Protein AF-0000000066057123 (afdb_homodimer)

Nearest PDB structures (foldseek):
  8r2e-assembly1_A  TM=8.484E-01  e=2.401E-07  Streptomyces nogalater
  6uad-assembly1_A  TM=7.817E-01  e=1.859E-07  Comamonas testosteroni
  6w3g-assembly1_A  TM=7.016E-01  e=2.389E-05  synthetic construct
  6w3g-assembly2_B  TM=7.007E-01  e=2.547E-05  synthetic construct
  6w3d-assembly1_A  TM=5.690E-01  e=5.858E-06  synthetic construct

Sequence (246 aa):
MTTPTPTTLKHHATTILTTLVNDRQTAAIEHLLHPTITLKHNDLPAMSKSELIAFWPEVLAQSPHFRVQIRDVIAEGNKVWVYSRVEGRLGEGVMDDFHMMVFDEEGLVVRSTGVQRVVEGEMMTTPTPTTLKHHATTILTTLVNDRQTAAIEHLLHPTITLKHNDLPAMSKSELIAFWPEVLAQSPHFRVQIRDVIAEGNKVWVYSRVEGRLGEGVMDDFHMMVFDEEGLVVRSTGVQRVVEGEM

Structure (mmCIF, N/CA/C/O backbone):
data_AF-0000000066057123-model_v1
#
loop_
_entity.id
_entity.type
_entity.pdbx_description
1 polymer 'Probable cyclase otaY'
#
loop_
_atom_site.group_PDB
_atom_site.id
_atom_site.type_symbol
_atom_site.label_atom_id
_atom_site.label_alt_id
_atom_site.label_comp_id
_atom_site.label_asym_id
_atom_site.label_entity_id
_atom_site.label_seq_id
_atom_site.pdbx_PDB_ins_code
_atom_site.Cartn_x
_atom_site.Cartn_y
_atom_site.Cartn_z
_atom_site.occupancy
_atom_site.B_iso_or_equiv
_atom_site.auth_seq_id
_atom_site.auth_comp_id
_atom_site.auth_asym_id
_atom_site.auth_atom_id
_atom_site.pdbx_PDB_model_num
ATOM 1 N N . MET A 1 1 ? -25.453 -15.125 -11.727 1 58 1 MET A N 1
ATOM 2 C CA . MET A 1 1 ? -24.531 -15.594 -10.703 1 58 1 MET A CA 1
ATOM 3 C C . MET A 1 1 ? -24.219 -14.484 -9.695 1 58 1 MET A C 1
ATOM 5 O O . MET A 1 1 ? -24.234 -13.305 -10.047 1 58 1 MET A O 1
ATOM 9 N N . THR A 1 2 ? -24.453 -14.648 -8.406 1 78.75 2 THR A N 1
ATOM 10 C CA . THR A 1 2 ? -24.375 -13.586 -7.41 1 78.75 2 THR A CA 1
ATOM 11 C C . THR A 1 2 ? -22.969 -13.008 -7.348 1 78.75 2 THR A C 1
ATOM 13 O O . THR A 1 2 ? -21.984 -13.75 -7.379 1 78.75 2 THR A O 1
ATOM 16 N N . THR A 1 3 ? -22.812 -11.734 -7.602 1 89.81 3 THR A N 1
ATOM 17 C CA . THR A 1 3 ? -21.531 -11.047 -7.52 1 89.81 3 THR A CA 1
ATOM 18 C C . THR A 1 3 ? -20.891 -11.273 -6.16 1 89.81 3 THR A C 1
ATOM 20 O O . THR A 1 3 ? -21.531 -11.148 -5.121 1 89.81 3 THR A O 1
ATOM 23 N N . PRO A 1 4 ? -19.703 -11.703 -6.188 1 94.62 4 PRO A N 1
ATOM 24 C CA . PRO A 1 4 ? -19.031 -11.977 -4.91 1 94.62 4 PRO A CA 1
ATOM 25 C C . PRO A 1 4 ? -19.031 -10.773 -3.977 1 94.62 4 PRO A C 1
ATOM 27 O O . PRO A 1 4 ? -18.969 -9.625 -4.438 1 94.62 4 PRO A O 1
ATOM 30 N N . THR A 1 5 ? -19.156 -10.992 -2.732 1 96 5 THR A N 1
ATOM 31 C CA . THR A 1 5 ? -19.109 -9.953 -1.712 1 96 5 THR A CA 1
ATOM 32 C C . THR A 1 5 ? -17.672 -9.5 -1.463 1 96 5 THR A C 1
ATOM 34 O O . THR A 1 5 ? -16.734 -10.211 -1.782 1 96 5 THR A O 1
ATOM 37 N N . PRO A 1 6 ? -17.562 -8.344 -0.834 1 96.56 6 PRO A N 1
ATOM 38 C CA . PRO A 1 6 ? -16.203 -7.902 -0.465 1 96.56 6 PRO A CA 1
ATOM 39 C C . PRO A 1 6 ? -15.492 -8.898 0.444 1 96.56 6 PRO A C 1
ATOM 41 O O . PRO A 1 6 ? -14.281 -9.078 0.332 1 96.56 6 PRO A O 1
ATOM 44 N N . THR A 1 7 ? -16.203 -9.531 1.313 1 97.19 7 THR A N 1
ATOM 45 C CA . THR A 1 7 ? -15.609 -10.531 2.191 1 97.19 7 THR A CA 1
ATOM 46 C C . THR A 1 7 ? -15.031 -11.688 1.381 1 97.19 7 THR A C 1
ATOM 48 O O . THR A 1 7 ? -13.914 -12.141 1.646 1 97.19 7 THR A O 1
ATOM 51 N N . THR A 1 8 ? -15.781 -12.125 0.407 1 98 8 THR A N 1
ATOM 52 C CA . THR A 1 8 ? -15.312 -13.203 -0.458 1 98 8 THR A CA 1
ATOM 53 C C . THR A 1 8 ? -14.078 -12.773 -1.241 1 98 8 THR A C 1
ATOM 55 O O . THR A 1 8 ? -13.117 -13.539 -1.369 1 98 8 THR A O 1
ATOM 58 N N . LEU A 1 9 ? -14.117 -11.531 -1.713 1 98.75 9 LEU A N 1
ATOM 59 C CA . LEU A 1 9 ? -13 -11.047 -2.514 1 98.75 9 LEU A CA 1
ATOM 60 C C . LEU A 1 9 ? -11.742 -10.898 -1.661 1 98.75 9 LEU A C 1
ATOM 62 O O . LEU A 1 9 ? -10.633 -11.148 -2.133 1 98.75 9 LEU A O 1
ATOM 66 N N . LYS A 1 10 ? -11.883 -10.492 -0.431 1 98.88 10 LYS A N 1
ATOM 67 C CA . LYS A 1 10 ? -10.734 -10.43 0.476 1 98.88 10 LYS A CA 1
ATOM 68 C C . LYS A 1 10 ? -10.156 -11.82 0.72 1 98.88 10 LYS A C 1
ATOM 70 O O . LYS A 1 10 ? -8.93 -11.984 0.786 1 98.88 10 LYS A O 1
ATOM 75 N N . HIS A 1 11 ? -11.023 -12.734 0.85 1 98.69 11 HIS A N 1
ATOM 76 C CA . HIS A 1 11 ? -10.562 -14.109 1.011 1 98.69 11 HIS A CA 1
ATOM 77 C C . HIS A 1 11 ? -9.797 -14.586 -0.219 1 98.69 11 HIS A C 1
ATOM 79 O O . HIS A 1 11 ? -8.734 -15.195 -0.094 1 98.69 11 HIS A O 1
ATOM 85 N N . HIS A 1 12 ? -10.352 -14.312 -1.419 1 98.81 12 HIS A N 1
ATOM 86 C CA . HIS A 1 12 ? -9.633 -14.664 -2.641 1 98.81 12 HIS A CA 1
ATOM 87 C C . HIS A 1 12 ? -8.25 -14.031 -2.668 1 98.81 12 HIS A C 1
ATOM 89 O O . HIS A 1 12 ? -7.254 -14.719 -2.918 1 98.81 12 HIS A O 1
ATOM 95 N N . ALA A 1 13 ? -8.18 -12.773 -2.387 1 98.94 13 ALA A N 1
ATOM 96 C CA . ALA A 1 13 ? -6.926 -12.031 -2.48 1 98.94 13 ALA A CA 1
ATOM 97 C C . ALA A 1 13 ? -5.875 -12.609 -1.538 1 98.94 13 ALA A C 1
ATOM 99 O O . ALA A 1 13 ? -4.742 -12.875 -1.95 1 98.94 13 ALA A O 1
ATOM 100 N N . THR A 1 14 ? -6.254 -12.773 -0.268 1 98.94 14 THR A N 1
ATOM 101 C CA . THR A 1 14 ? -5.277 -13.242 0.708 1 98.94 14 THR A CA 1
ATOM 102 C C . THR A 1 14 ? -4.902 -14.695 0.448 1 98.94 14 THR A C 1
ATOM 104 O O . THR A 1 14 ? -3.752 -15.094 0.637 1 98.94 14 THR A O 1
ATOM 107 N N . THR A 1 15 ? -5.863 -15.492 -0.071 1 98.69 15 THR A N 1
ATOM 108 C CA . THR A 1 15 ? -5.605 -16.891 -0.418 1 98.69 15 THR A CA 1
ATOM 109 C C . THR A 1 15 ? -4.609 -16.984 -1.568 1 98.69 15 THR A C 1
ATOM 111 O O . THR A 1 15 ? -3.705 -17.828 -1.546 1 98.69 15 THR A O 1
ATOM 114 N N . ILE A 1 16 ? -4.758 -16.141 -2.488 1 98.81 16 ILE A N 1
ATOM 115 C CA . ILE A 1 16 ? -3.846 -16.141 -3.627 1 98.81 16 ILE A CA 1
ATOM 116 C C . ILE A 1 16 ? -2.414 -15.922 -3.143 1 98.81 16 ILE A C 1
ATOM 118 O O . ILE A 1 16 ? -1.517 -16.703 -3.479 1 98.81 16 ILE A O 1
ATOM 122 N N . LEU A 1 17 ? -2.186 -14.977 -2.309 1 98.81 17 LEU A N 1
ATOM 123 C CA . LEU A 1 17 ? -0.841 -14.641 -1.854 1 98.81 17 LEU A CA 1
ATOM 124 C C . LEU A 1 17 ? -0.265 -15.742 -0.98 1 98.81 17 LEU A C 1
ATOM 126 O O . LEU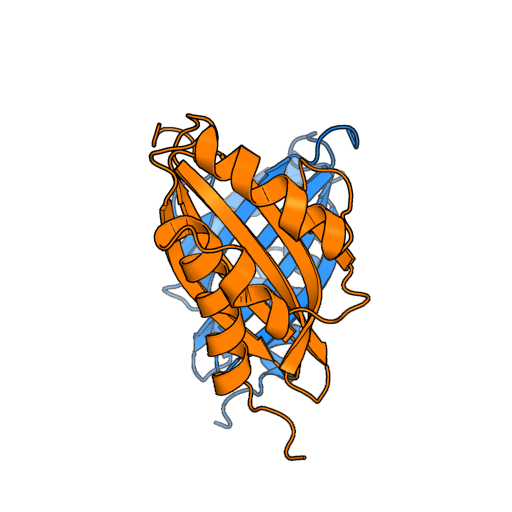 A 1 17 ? 0.885 -16.156 -1.163 1 98.81 17 LEU A O 1
ATOM 130 N N . THR A 1 18 ? -1.05 -16.25 -0.051 1 98.88 18 THR A N 1
ATOM 131 C CA . THR A 1 18 ? -0.547 -17.266 0.876 1 98.88 18 THR A CA 1
ATOM 132 C C . THR A 1 18 ? -0.341 -18.594 0.164 1 98.88 18 THR A C 1
ATOM 134 O O . THR A 1 18 ? 0.602 -19.328 0.469 1 98.88 18 THR A O 1
ATOM 137 N N . THR A 1 19 ? -1.212 -18.938 -0.779 1 98.81 19 THR A N 1
ATOM 138 C CA . THR A 1 19 ? -1.067 -20.172 -1.543 1 98.81 19 THR A CA 1
ATOM 139 C C . THR A 1 19 ? 0.162 -20.109 -2.443 1 98.81 19 THR A C 1
ATOM 141 O O . THR A 1 19 ? 0.909 -21.094 -2.553 1 98.81 19 THR A O 1
ATOM 144 N N . LEU A 1 20 ? 0.383 -18.969 -3.078 1 98.44 20 LEU A N 1
ATOM 145 C CA . LEU A 1 20 ? 1.543 -18.781 -3.943 1 98.44 20 LEU A CA 1
ATOM 146 C C . LEU A 1 20 ? 2.838 -18.891 -3.146 1 98.44 20 LEU A C 1
ATOM 148 O O . LEU A 1 20 ? 3.738 -19.641 -3.52 1 98.44 20 LEU A O 1
ATOM 152 N N . VAL A 1 21 ? 2.916 -18.25 -2.033 1 98.62 21 VAL A N 1
ATOM 153 C CA . VAL A 1 21 ? 4.207 -18.062 -1.376 1 98.62 21 VAL A CA 1
ATOM 154 C C . VAL A 1 21 ? 4.383 -19.109 -0.277 1 98.62 21 VAL A C 1
ATOM 156 O O . VAL A 1 21 ? 5.344 -19.875 -0.295 1 98.62 21 VAL A O 1
ATOM 159 N N . ASN A 1 22 ? 3.416 -19.172 0.607 1 98.75 22 ASN A N 1
ATOM 160 C CA . ASN A 1 22 ? 3.566 -20.031 1.779 1 98.75 22 ASN A CA 1
ATOM 161 C C . ASN A 1 22 ? 3.357 -21.5 1.429 1 98.75 22 ASN A C 1
ATOM 163 O O . ASN A 1 22 ? 4.145 -22.344 1.833 1 98.75 22 ASN A O 1
ATOM 167 N N . ASP A 1 23 ? 2.285 -21.766 0.665 1 98.62 23 ASP A N 1
ATOM 168 C CA . ASP A 1 23 ? 2.012 -23.156 0.29 1 98.62 23 ASP A CA 1
ATOM 169 C C . ASP A 1 23 ? 2.855 -23.578 -0.912 1 98.62 23 ASP A C 1
ATOM 171 O O . ASP A 1 23 ? 2.975 -24.766 -1.206 1 98.62 23 ASP A O 1
ATOM 175 N N . ARG A 1 24 ? 3.324 -22.625 -1.588 1 98.44 24 ARG A N 1
ATOM 176 C CA . ARG A 1 24 ? 4.188 -22.844 -2.744 1 98.44 24 ARG A CA 1
ATOM 177 C C . ARG A 1 24 ? 3.459 -23.641 -3.826 1 98.44 24 ARG A C 1
ATOM 179 O O . ARG A 1 24 ? 4.023 -24.562 -4.414 1 98.44 24 ARG A O 1
ATOM 186 N N . GLN A 1 25 ? 2.189 -23.328 -4.004 1 98.38 25 GLN A N 1
ATOM 187 C CA . GLN A 1 25 ? 1.327 -24.016 -4.957 1 98.38 25 GLN A CA 1
ATOM 188 C C . GLN A 1 25 ? 0.81 -23.047 -6.023 1 98.38 25 GLN A C 1
ATOM 190 O O . GLN A 1 25 ? -0.363 -22.672 -6.004 1 98.38 25 GLN A O 1
ATOM 195 N N . THR A 1 26 ? 1.566 -22.766 -6.996 1 98.31 26 THR A N 1
ATOM 196 C CA . THR A 1 26 ? 1.257 -21.797 -8.031 1 98.31 26 THR A CA 1
ATOM 197 C C . THR A 1 26 ? 0.042 -22.219 -8.844 1 98.31 26 THR A C 1
ATOM 199 O O . THR A 1 26 ? -0.866 -21.422 -9.086 1 98.31 26 THR A O 1
ATOM 202 N N . ALA A 1 27 ? -0.056 -23.469 -9.211 1 97.69 27 ALA A N 1
ATOM 203 C CA . ALA A 1 27 ? -1.132 -23.984 -10.062 1 97.69 27 ALA A CA 1
ATOM 204 C C . ALA A 1 27 ? -2.484 -23.859 -9.367 1 97.69 27 ALA A C 1
ATOM 206 O O . ALA A 1 27 ? -3.512 -23.672 -10.023 1 97.69 27 ALA A O 1
ATOM 207 N N . ALA A 1 28 ? -2.484 -23.828 -8.078 1 98.31 28 ALA A N 1
ATOM 208 C CA . ALA A 1 28 ? -3.711 -23.875 -7.289 1 98.31 28 ALA A CA 1
ATOM 209 C C . ALA A 1 28 ? -4.438 -22.547 -7.32 1 98.31 28 ALA A C 1
ATOM 211 O O . ALA A 1 28 ? -5.609 -22.453 -6.949 1 98.31 28 ALA A O 1
ATOM 212 N N . ILE A 1 29 ? -3.816 -21.516 -7.73 1 98.31 29 ILE A N 1
ATOM 213 C CA . ILE A 1 29 ? -4.492 -20.219 -7.719 1 98.31 29 ILE A CA 1
ATOM 214 C C . ILE A 1 29 ? -4.934 -19.844 -9.133 1 98.31 29 ILE A C 1
ATOM 216 O O . ILE A 1 29 ? -5.609 -18.844 -9.336 1 98.31 29 ILE A O 1
ATOM 220 N N . GLU A 1 30 ? -4.531 -20.672 -10.109 1 98.06 30 GLU A N 1
ATOM 221 C CA . GLU A 1 30 ? -4.766 -20.328 -11.508 1 98.06 30 GLU A CA 1
ATOM 222 C C . GLU A 1 30 ? -6.242 -20.047 -11.766 1 98.06 30 GLU A C 1
ATOM 224 O O . GLU A 1 30 ? -6.582 -19.156 -12.547 1 98.06 30 GLU A O 1
ATOM 229 N N . HIS A 1 31 ? -7.117 -20.719 -11.148 1 97.81 31 HIS A N 1
ATOM 230 C CA . HIS A 1 31 ? -8.555 -20.609 -11.383 1 97.81 31 HIS A CA 1
ATOM 231 C C . HIS A 1 31 ? -9.102 -19.297 -10.828 1 97.81 31 HIS A C 1
ATOM 233 O O . HIS A 1 31 ? -10.227 -18.906 -11.141 1 97.81 31 HIS A O 1
ATOM 239 N N . LEU A 1 32 ? -8.406 -18.578 -10.016 1 98.56 32 LEU A N 1
ATOM 240 C CA . LEU A 1 32 ? -8.828 -17.297 -9.453 1 98.56 32 LEU A CA 1
ATOM 241 C C . LEU A 1 32 ? -8.328 -16.141 -10.312 1 98.56 32 LEU A C 1
ATOM 243 O O . LEU A 1 32 ? -8.68 -14.984 -10.062 1 98.56 32 LEU A O 1
ATOM 247 N N . LEU A 1 33 ? -7.508 -16.422 -11.289 1 98.62 33 LEU A N 1
ATOM 248 C CA . LEU A 1 33 ? -6.953 -15.414 -12.18 1 98.62 33 LEU A CA 1
ATOM 249 C C . LEU A 1 33 ? -7.758 -15.328 -13.477 1 98.62 33 LEU A C 1
ATOM 251 O O . LEU A 1 33 ? -8.016 -16.359 -14.117 1 98.62 33 LEU A O 1
ATOM 255 N N . HIS A 1 34 ? -8.148 -14.156 -13.82 1 98.62 34 HIS A N 1
ATOM 256 C CA . HIS A 1 34 ? -8.812 -13.969 -15.102 1 98.62 34 HIS A CA 1
ATOM 257 C C . HIS A 1 34 ? -7.883 -14.328 -16.266 1 98.62 34 HIS A C 1
ATOM 259 O O . HIS A 1 34 ? -6.684 -14.047 -16.203 1 98.62 34 HIS A O 1
ATOM 265 N N . PRO A 1 35 ? -8.367 -14.852 -17.375 1 97.69 35 PRO A N 1
ATOM 266 C CA . PRO A 1 35 ? -7.52 -15.25 -18.5 1 97.69 35 PRO A CA 1
ATOM 267 C C . PRO A 1 35 ? -6.723 -14.086 -19.078 1 97.69 35 PRO A C 1
ATOM 269 O O . PRO A 1 35 ? -5.617 -14.281 -19.594 1 97.69 35 PRO A O 1
ATOM 272 N N . THR A 1 36 ? -7.242 -12.922 -18.953 1 97.25 36 THR A N 1
ATOM 273 C CA . THR A 1 36 ? -6.562 -11.766 -19.531 1 97.25 36 THR A CA 1
ATOM 274 C C . THR A 1 36 ? -6.027 -10.859 -18.422 1 97.25 36 THR A C 1
ATOM 276 O O . THR A 1 36 ? -5.965 -9.641 -18.594 1 97.25 36 THR A O 1
ATOM 279 N N . ILE A 1 37 ? -5.758 -11.414 -17.297 1 98.25 37 ILE A N 1
ATOM 280 C CA . ILE A 1 37 ? -5.254 -10.641 -16.156 1 98.25 37 ILE A CA 1
ATOM 281 C C . ILE A 1 37 ? -4.012 -9.859 -16.578 1 98.25 37 ILE A C 1
ATOM 283 O O . ILE A 1 37 ? -3.174 -10.375 -17.328 1 98.25 37 ILE A O 1
ATOM 287 N N . THR A 1 38 ? -3.92 -8.688 -16.094 1 96.56 38 THR A N 1
ATOM 288 C CA . THR A 1 38 ? -2.67 -7.938 -16.141 1 96.56 38 THR A CA 1
ATOM 289 C C . THR A 1 38 ? -1.995 -7.918 -14.773 1 96.56 38 THR A C 1
ATOM 291 O O . THR A 1 38 ? -2.605 -7.52 -13.781 1 96.56 38 THR A O 1
ATOM 294 N N . LEU A 1 39 ? -0.75 -8.352 -14.719 1 97.81 39 LEU A N 1
ATOM 295 C CA . LEU A 1 39 ? 0.035 -8.391 -13.484 1 97.81 39 LEU A CA 1
ATOM 296 C C . LEU A 1 39 ? 1.237 -7.457 -13.578 1 97.81 39 LEU A C 1
ATOM 298 O O . LEU A 1 39 ? 2.057 -7.578 -14.492 1 97.81 39 LEU A O 1
ATOM 302 N N . LYS A 1 40 ? 1.254 -6.57 -12.672 1 97.19 40 LYS A N 1
ATOM 303 C CA . LYS A 1 40 ? 2.398 -5.668 -12.578 1 97.19 40 LYS A CA 1
ATOM 304 C C . LYS A 1 40 ? 3.012 -5.703 -11.18 1 97.19 40 LYS A C 1
ATOM 306 O O . LYS A 1 40 ? 2.291 -5.766 -10.18 1 97.19 40 LYS A O 1
ATOM 311 N N . HIS A 1 41 ? 4.262 -5.797 -11.117 1 95.12 41 HIS A N 1
ATOM 312 C CA . HIS A 1 41 ? 5.047 -5.684 -9.891 1 95.12 41 HIS A CA 1
ATOM 313 C C . HIS A 1 41 ? 6.23 -4.738 -10.078 1 95.12 41 HIS A C 1
ATOM 315 O O . HIS A 1 41 ? 6.891 -4.77 -11.125 1 95.12 41 HIS A O 1
ATOM 321 N N . ASN A 1 42 ? 6.547 -3.941 -9.117 1 91.69 42 ASN A N 1
ATOM 322 C CA . ASN A 1 42 ? 7.426 -2.793 -9.305 1 91.69 42 ASN A CA 1
ATOM 323 C C . ASN A 1 42 ? 8.789 -3.215 -9.828 1 91.69 42 ASN A C 1
ATOM 325 O O . ASN A 1 42 ? 9.469 -2.438 -10.508 1 91.69 42 ASN A O 1
ATOM 329 N N . ASP A 1 43 ? 9.266 -4.379 -9.555 1 89.94 43 ASP A N 1
ATOM 330 C CA . ASP A 1 43 ? 10.633 -4.773 -9.898 1 89.94 43 ASP A CA 1
ATOM 331 C C . ASP A 1 43 ? 10.641 -5.812 -11.016 1 89.94 43 ASP A C 1
ATOM 333 O O . ASP A 1 43 ? 11.664 -6.445 -11.273 1 89.94 43 ASP A O 1
ATOM 337 N N . LEU A 1 44 ? 9.445 -6.039 -11.562 1 91.31 44 LEU A N 1
ATOM 338 C CA . LEU A 1 44 ? 9.336 -7.027 -12.633 1 91.31 44 LEU A CA 1
ATOM 339 C C . LEU A 1 44 ? 8.633 -6.438 -13.852 1 91.31 44 LEU A C 1
ATOM 341 O O . LEU A 1 44 ? 7.809 -5.527 -13.719 1 91.31 44 LEU A O 1
ATOM 345 N N . PRO A 1 45 ? 8.93 -7.004 -15.062 1 93.12 45 PRO A N 1
ATOM 346 C CA . PRO A 1 45 ? 8.062 -6.668 -16.203 1 93.12 45 PRO A CA 1
ATOM 347 C C . PRO A 1 45 ? 6.625 -7.145 -16 1 93.12 45 PRO A C 1
ATOM 349 O O . PRO A 1 45 ? 6.375 -8.078 -15.234 1 93.12 45 PRO A O 1
ATOM 352 N N . ALA A 1 46 ? 5.73 -6.426 -16.688 1 96.25 46 ALA A N 1
ATOM 353 C CA . ALA A 1 46 ? 4.352 -6.902 -16.672 1 96.25 46 ALA A CA 1
ATOM 354 C C . ALA A 1 46 ? 4.266 -8.344 -17.172 1 96.25 46 ALA A C 1
ATOM 356 O O . ALA A 1 46 ? 5 -8.734 -18.078 1 96.25 46 ALA A O 1
ATOM 357 N N . MET A 1 47 ? 3.344 -9.141 -16.625 1 97.06 47 MET A N 1
ATOM 358 C CA . MET A 1 47 ? 3.223 -10.547 -16.969 1 97.06 47 MET A CA 1
ATOM 359 C C . MET A 1 47 ? 1.779 -10.906 -17.312 1 97.06 47 MET A C 1
ATOM 361 O O . MET A 1 47 ? 0.847 -10.352 -16.719 1 97.06 47 MET A O 1
ATOM 365 N N . SER A 1 48 ? 1.653 -11.781 -18.172 1 97.25 48 SER A N 1
ATOM 366 C CA . SER A 1 48 ? 0.379 -12.453 -18.422 1 97.25 48 SER A CA 1
ATOM 367 C C . SER A 1 48 ? 0.146 -13.57 -17.406 1 97.25 48 SER A C 1
ATOM 369 O O . SER A 1 48 ? 1.032 -13.883 -16.609 1 97.25 48 SER A O 1
ATOM 371 N N . LYS A 1 49 ? -1.013 -14.094 -17.5 1 97.88 49 LYS A N 1
ATOM 372 C CA . LYS A 1 49 ? -1.347 -15.234 -16.656 1 97.88 49 LYS A CA 1
ATOM 373 C C . LYS A 1 49 ? -0.37 -16.391 -16.891 1 97.88 49 LYS A C 1
ATOM 375 O O . LYS A 1 49 ? 0.191 -16.938 -15.938 1 97.88 49 LYS A O 1
ATOM 380 N N . SER A 1 50 ? -0.16 -16.766 -18.141 1 97.19 50 SER A N 1
ATOM 381 C CA . SER A 1 50 ? 0.704 -17.891 -18.453 1 97.19 50 SER A CA 1
ATOM 382 C C . SER A 1 50 ? 2.143 -17.625 -18.031 1 97.19 50 SER A C 1
ATOM 384 O O . SER A 1 50 ? 2.842 -18.547 -17.578 1 97.19 50 SER A O 1
ATOM 386 N N . GLU A 1 51 ? 2.533 -16.438 -18.125 1 97.12 51 GLU A N 1
ATOM 387 C CA . GLU A 1 51 ? 3.891 -16.078 -17.719 1 97.12 51 GLU A CA 1
ATOM 388 C C . GLU A 1 51 ? 4.062 -16.188 -16.219 1 97.12 51 GLU A C 1
ATOM 390 O O . GLU A 1 51 ? 5.094 -16.656 -15.727 1 97.12 51 GLU A O 1
ATOM 395 N N . LEU A 1 52 ? 3.072 -15.719 -15.484 1 96.94 52 LEU A N 1
ATOM 396 C CA . LEU A 1 52 ? 3.137 -15.852 -14.031 1 96.94 52 LEU A CA 1
ATOM 397 C C . LEU A 1 52 ? 3.232 -17.312 -13.625 1 96.94 52 LEU A C 1
ATOM 399 O O . LEU A 1 52 ? 4.078 -17.688 -12.805 1 96.94 52 LEU A O 1
ATOM 403 N N . ILE A 1 53 ? 2.432 -18.109 -14.195 1 97.06 53 ILE A N 1
ATOM 404 C CA . ILE A 1 53 ? 2.342 -19.516 -13.836 1 97.06 53 ILE A CA 1
ATOM 405 C C . ILE A 1 53 ? 3.66 -20.219 -14.164 1 97.06 53 ILE A C 1
ATOM 407 O O . ILE A 1 53 ? 4.086 -21.125 -13.438 1 97.06 53 ILE A O 1
ATOM 411 N N . ALA A 1 54 ? 4.355 -19.781 -15.141 1 96.5 54 ALA A N 1
ATOM 412 C CA . ALA A 1 54 ? 5.625 -20.375 -15.555 1 96.5 54 ALA A CA 1
ATOM 413 C C . ALA A 1 54 ? 6.781 -19.812 -14.719 1 96.5 54 ALA A C 1
ATOM 415 O O . ALA A 1 54 ? 7.695 -20.562 -14.352 1 96.5 54 ALA A O 1
ATOM 416 N N . PHE A 1 55 ? 6.711 -18.562 -14.406 1 96.38 55 PHE A N 1
ATOM 417 C CA . PHE A 1 55 ? 7.816 -17.828 -13.805 1 96.38 55 PHE A CA 1
ATOM 418 C C . PHE A 1 55 ? 7.852 -18.031 -12.297 1 96.38 55 PHE A C 1
ATOM 420 O O . PHE A 1 55 ? 8.922 -18.156 -11.703 1 96.38 55 PHE A O 1
ATOM 427 N N . TRP A 1 56 ? 6.75 -18.094 -11.633 1 96.69 56 TRP A N 1
ATOM 428 C CA . TRP A 1 56 ? 6.672 -18.016 -10.18 1 96.69 56 TRP A CA 1
ATOM 429 C C . TRP A 1 56 ? 7.316 -19.234 -9.531 1 96.69 56 TRP A C 1
ATOM 431 O O . TRP A 1 56 ? 8.016 -19.109 -8.523 1 96.69 56 TRP A O 1
ATOM 441 N N . PRO A 1 57 ? 7.207 -20.484 -10.094 1 97.62 57 PRO A N 1
ATOM 442 C CA . PRO A 1 57 ? 7.887 -21.641 -9.508 1 97.62 57 PRO A CA 1
ATOM 443 C C . PRO A 1 57 ? 9.406 -21.484 -9.5 1 97.62 57 PRO A C 1
ATOM 445 O O . PRO A 1 57 ? 10.07 -21.984 -8.586 1 97.62 57 PRO A O 1
ATOM 448 N N . GLU A 1 58 ? 9.945 -20.828 -10.406 1 97.25 58 GLU A N 1
ATOM 449 C CA . GLU A 1 58 ? 11.383 -20.578 -10.438 1 97.25 58 GLU A CA 1
ATOM 450 C C . GLU A 1 58 ? 11.805 -19.641 -9.312 1 97.25 58 GLU A C 1
ATOM 452 O O . GLU A 1 58 ? 12.828 -19.859 -8.664 1 97.25 58 GLU A O 1
ATOM 457 N N . VAL A 1 59 ? 10.984 -18.625 -9.102 1 96.81 59 VAL A N 1
ATOM 458 C CA . VAL A 1 59 ? 11.25 -17.703 -8 1 96.81 59 VAL A CA 1
ATOM 459 C C . VAL A 1 59 ? 11.211 -18.469 -6.676 1 96.81 59 VAL A C 1
ATOM 461 O O . VAL A 1 59 ? 12.078 -18.266 -5.82 1 96.81 59 VAL A O 1
ATOM 464 N N . LEU A 1 60 ? 10.234 -19.25 -6.543 1 97.88 60 LEU A N 1
ATOM 465 C CA . LEU A 1 60 ? 10.078 -20.016 -5.312 1 97.88 60 LEU A CA 1
ATOM 466 C C . LEU A 1 60 ? 11.266 -20.953 -5.102 1 97.88 60 LEU A C 1
ATOM 468 O O . LEU A 1 60 ? 11.758 -21.094 -3.982 1 97.88 60 LEU A O 1
ATOM 472 N N . ALA A 1 61 ? 11.703 -21.594 -6.184 1 98.06 61 ALA A N 1
ATOM 473 C CA . ALA A 1 61 ? 12.844 -22.5 -6.094 1 98.06 61 ALA A CA 1
ATOM 474 C C . ALA A 1 61 ? 14.102 -21.766 -5.645 1 98.06 61 ALA A C 1
ATOM 476 O O . ALA A 1 61 ? 14.914 -22.297 -4.887 1 98.06 61 ALA A O 1
ATOM 477 N N . GLN A 1 62 ? 14.227 -20.578 -6.062 1 97.81 62 GLN A N 1
ATOM 478 C CA . GLN A 1 62 ? 15.391 -19.766 -5.723 1 97.81 62 GLN A CA 1
ATOM 479 C C . GLN A 1 62 ? 15.219 -19.109 -4.355 1 97.81 62 GLN A C 1
ATOM 481 O O . GLN A 1 62 ? 16.141 -18.453 -3.861 1 97.81 62 GLN A O 1
ATOM 486 N N . SER A 1 63 ? 14.039 -19.312 -3.709 1 98.12 63 SER A N 1
ATOM 487 C CA . SER A 1 63 ? 13.695 -18.656 -2.447 1 98.12 63 SER A CA 1
ATOM 488 C C . SER A 1 63 ? 13.141 -19.656 -1.443 1 98.12 63 SER A C 1
ATOM 490 O O . SER A 1 63 ? 11.992 -19.547 -1.021 1 98.12 63 SER A O 1
ATOM 492 N N . PRO A 1 64 ? 13.883 -20.531 -1.01 1 97.62 64 PRO A N 1
ATOM 493 C CA . PRO A 1 64 ? 13.352 -21.609 -0.177 1 9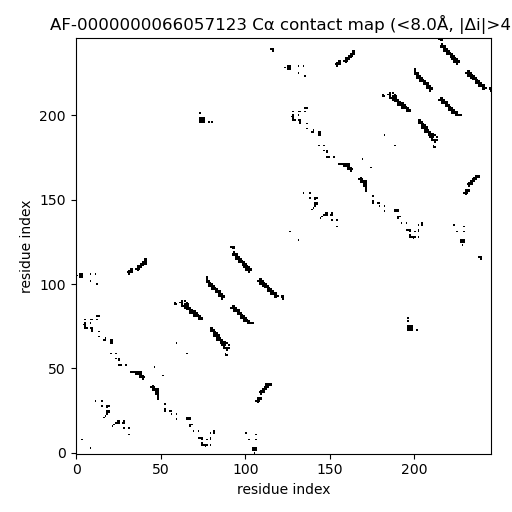7.62 64 PRO A CA 1
ATOM 494 C C . PRO A 1 64 ? 12.758 -21.109 1.138 1 97.62 64 PRO A C 1
ATOM 496 O O . PRO A 1 64 ? 11.906 -21.781 1.73 1 97.62 64 PRO A O 1
ATOM 499 N N . HIS A 1 65 ? 13.062 -19.906 1.568 1 96.69 65 HIS A N 1
ATOM 500 C CA . HIS A 1 65 ? 12.578 -19.406 2.852 1 96.69 65 HIS A CA 1
ATOM 501 C C . HIS A 1 65 ? 11.586 -18.266 2.66 1 96.69 65 HIS A C 1
ATOM 503 O O . HIS A 1 65 ? 11.312 -17.516 3.598 1 96.69 65 HIS A O 1
ATOM 509 N N . PHE A 1 66 ? 11.078 -18.156 1.466 1 98.19 66 PHE A N 1
ATOM 510 C CA . PHE A 1 66 ? 10.117 -17.094 1.158 1 98.19 66 PHE A CA 1
ATOM 511 C C . PHE A 1 66 ? 8.812 -17.312 1.913 1 98.19 66 PHE A C 1
ATOM 513 O O . PHE A 1 66 ? 8.219 -18.406 1.845 1 98.19 66 PHE A O 1
ATOM 520 N N . ARG A 1 67 ? 8.391 -16.25 2.676 1 98.56 67 ARG A N 1
ATOM 521 C CA . ARG A 1 67 ? 7.148 -16.281 3.445 1 98.56 67 ARG A CA 1
ATOM 522 C C . ARG A 1 67 ? 6.414 -14.953 3.367 1 98.56 67 ARG A C 1
ATOM 524 O O . ARG A 1 67 ? 7.039 -13.891 3.281 1 98.56 67 ARG A O 1
ATOM 531 N N . VAL A 1 68 ? 5.102 -15.086 3.41 1 98.75 68 VAL A N 1
ATOM 532 C CA . VAL A 1 68 ? 4.277 -13.875 3.434 1 98.75 68 VAL A CA 1
ATOM 533 C C . VAL A 1 68 ? 3.385 -13.883 4.672 1 98.75 68 VAL A C 1
ATOM 535 O O . VAL A 1 68 ? 2.838 -14.922 5.043 1 98.75 68 VAL A O 1
ATOM 538 N N . GLN A 1 69 ? 3.348 -12.867 5.387 1 98.75 69 GLN A N 1
ATOM 539 C CA . GLN A 1 69 ? 2.414 -12.594 6.473 1 98.75 69 GLN A CA 1
ATOM 540 C C . GLN A 1 69 ? 1.449 -11.477 6.102 1 98.75 69 GLN A C 1
ATOM 542 O O . GLN A 1 69 ? 1.863 -10.328 5.926 1 98.75 69 GLN A O 1
ATOM 547 N N . ILE A 1 70 ? 0.145 -11.836 5.996 1 98.88 70 ILE A N 1
ATOM 548 C CA . ILE A 1 70 ? -0.858 -10.805 5.73 1 98.88 70 ILE A CA 1
ATOM 549 C C . ILE A 1 70 ? -1.019 -9.914 6.957 1 98.88 70 ILE A C 1
ATOM 551 O O . ILE A 1 70 ? -1.33 -10.391 8.047 1 98.88 70 ILE A O 1
ATOM 555 N N . ARG A 1 71 ? -0.769 -8.656 6.801 1 98.75 71 ARG A N 1
ATOM 556 C CA . ARG A 1 71 ? -0.882 -7.719 7.918 1 98.75 71 ARG A CA 1
ATOM 557 C C . ARG A 1 71 ? -2.281 -7.117 7.984 1 98.75 71 ARG A C 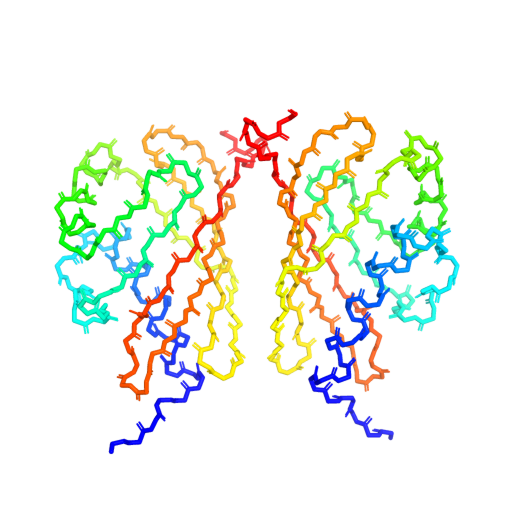1
ATOM 559 O O . ARG A 1 71 ? -2.854 -6.988 9.07 1 98.75 71 ARG A O 1
ATOM 566 N N . ASP A 1 72 ? -2.83 -6.758 6.871 1 98.75 72 ASP A N 1
ATOM 567 C CA . ASP A 1 72 ? -4.176 -6.191 6.789 1 98.75 72 ASP A CA 1
ATOM 568 C C . ASP A 1 72 ? -4.715 -6.258 5.363 1 98.75 72 ASP A C 1
ATOM 570 O O . ASP A 1 72 ? -3.951 -6.457 4.414 1 98.75 72 ASP A O 1
ATOM 574 N N . VAL A 1 73 ? -6.027 -6.156 5.18 1 98.94 73 VAL A N 1
ATOM 575 C CA . VAL A 1 73 ? -6.711 -6.219 3.891 1 98.94 73 VAL A CA 1
ATOM 576 C C . VAL A 1 73 ? -7.965 -5.348 3.926 1 98.94 73 VAL A C 1
ATOM 578 O O . VAL A 1 73 ? -8.664 -5.301 4.938 1 98.94 73 VAL A O 1
ATOM 581 N N . ILE A 1 74 ? -8.156 -4.625 2.881 1 98.94 74 ILE A N 1
ATOM 582 C CA . ILE A 1 74 ? -9.32 -3.748 2.76 1 98.94 74 ILE A CA 1
ATOM 583 C C . ILE A 1 74 ? -9.977 -3.947 1.396 1 98.94 74 ILE A C 1
ATOM 585 O O . ILE A 1 74 ? -9.297 -4.242 0.41 1 98.94 74 ILE A O 1
ATOM 589 N N . ALA A 1 75 ? -11.312 -3.811 1.381 1 98.88 75 ALA A N 1
ATOM 590 C CA . ALA A 1 75 ? -12.055 -3.982 0.137 1 98.88 75 ALA A CA 1
ATOM 591 C C . ALA A 1 75 ? -13.102 -2.885 -0.032 1 98.88 75 ALA A C 1
ATOM 593 O O . ALA A 1 75 ? -13.703 -2.434 0.946 1 98.88 75 ALA A O 1
ATOM 594 N N . GLU A 1 76 ? -13.344 -2.479 -1.204 1 98.5 76 GLU A N 1
ATOM 595 C CA . GLU A 1 76 ? -14.414 -1.587 -1.63 1 98.5 76 GLU A CA 1
ATOM 596 C C . GLU A 1 76 ? -14.906 -1.946 -3.029 1 98.5 76 GLU A C 1
ATOM 598 O O . GLU A 1 76 ? -14.18 -1.784 -4.012 1 98.5 76 GLU A O 1
ATOM 603 N N . GLY A 1 77 ? -16.125 -2.332 -3.115 1 96.88 77 GLY A N 1
ATOM 604 C CA . GLY A 1 77 ? -16.594 -2.855 -4.391 1 96.88 77 GLY A CA 1
ATOM 605 C C . GLY A 1 77 ? -15.797 -4.059 -4.867 1 96.88 77 GLY A C 1
ATOM 606 O O . GLY A 1 77 ? -15.711 -5.066 -4.164 1 96.88 77 GLY A O 1
ATOM 607 N N . ASN A 1 78 ? -15.258 -3.955 -6.043 1 98.06 78 ASN A N 1
ATOM 608 C CA . ASN A 1 78 ? -14.508 -5.055 -6.641 1 98.06 78 ASN A CA 1
ATOM 609 C C . ASN A 1 78 ? -13.008 -4.867 -6.477 1 98.06 78 ASN A C 1
ATOM 611 O O . ASN A 1 78 ? -12.219 -5.543 -7.137 1 98.06 78 ASN A O 1
ATOM 615 N N . LYS A 1 79 ? -12.672 -3.902 -5.613 1 98.88 79 LYS A N 1
ATOM 616 C CA . LYS A 1 79 ? -11.258 -3.67 -5.328 1 98.88 79 LYS A CA 1
ATOM 617 C C . LYS A 1 79 ? -10.859 -4.27 -3.984 1 98.88 79 LYS A C 1
ATOM 619 O O . LYS A 1 79 ? -11.609 -4.18 -3.012 1 98.88 79 LYS A O 1
ATOM 624 N N . VAL A 1 80 ? -9.688 -4.863 -3.939 1 98.94 80 VAL A N 1
ATOM 625 C CA . VAL A 1 80 ? -9.086 -5.344 -2.701 1 98.94 80 VAL A CA 1
ATOM 626 C C . VAL A 1 80 ? -7.613 -4.941 -2.65 1 98.94 80 VAL A C 1
ATOM 628 O O . VAL A 1 80 ? -6.867 -5.168 -3.607 1 98.94 80 VAL A O 1
ATOM 631 N N . TRP A 1 81 ? -7.215 -4.316 -1.571 1 99 81 TRP A N 1
ATOM 632 C CA . TRP A 1 81 ? -5.805 -4.039 -1.306 1 99 81 TRP A CA 1
ATOM 633 C C . TRP A 1 81 ? -5.305 -4.855 -0.119 1 99 81 TRP A C 1
ATOM 635 O O . TRP A 1 81 ? -6.004 -4.992 0.888 1 99 81 TRP A O 1
ATOM 645 N N . VAL A 1 82 ? -4.16 -5.395 -0.288 1 99 82 VAL A N 1
ATOM 646 C CA . VAL A 1 82 ? -3.545 -6.207 0.756 1 99 82 VAL A CA 1
ATOM 647 C C . VAL A 1 82 ? -2.201 -5.602 1.157 1 99 82 VAL A C 1
ATOM 649 O O . VAL A 1 82 ? -1.39 -5.25 0.298 1 99 82 VAL A O 1
ATOM 652 N N . TYR A 1 83 ? -2.008 -5.371 2.404 1 98.94 83 TYR A N 1
ATOM 653 C CA . TYR A 1 83 ? -0.708 -5.074 2.994 1 98.94 83 TYR A CA 1
ATOM 654 C C . TYR A 1 83 ? -0.12 -6.309 3.67 1 98.94 83 TYR A C 1
ATOM 656 O O . TYR A 1 83 ? -0.756 -6.914 4.535 1 98.94 83 TYR A O 1
ATOM 664 N N . SER A 1 84 ? 1.103 -6.668 3.244 1 98.81 84 SER A N 1
ATOM 665 C CA . SER A 1 84 ? 1.779 -7.832 3.805 1 98.81 84 SER A CA 1
ATOM 666 C C . SER A 1 84 ? 3.246 -7.531 4.098 1 98.81 84 SER A C 1
ATOM 668 O O . SER A 1 84 ? 3.793 -6.543 3.604 1 98.81 84 SER A O 1
ATOM 670 N N . ARG A 1 85 ? 3.82 -8.352 4.934 1 98.06 85 ARG A N 1
ATOM 671 C CA . ARG A 1 85 ? 5.27 -8.461 5.082 1 98.06 85 ARG A CA 1
ATOM 672 C C . ARG A 1 85 ? 5.785 -9.758 4.484 1 98.06 85 ARG A C 1
ATOM 674 O O . ARG A 1 85 ? 5.219 -10.828 4.723 1 98.06 85 ARG A O 1
ATOM 681 N N . VAL A 1 86 ? 6.789 -9.609 3.736 1 98 86 VAL A N 1
ATOM 682 C CA . VAL A 1 86 ? 7.402 -10.797 3.154 1 98 86 VAL A CA 1
ATOM 683 C C . VAL A 1 86 ? 8.867 -10.883 3.574 1 98 86 VAL A C 1
ATOM 685 O O . VAL A 1 86 ? 9.477 -9.867 3.926 1 98 86 VAL A O 1
ATOM 688 N N . GLU A 1 87 ? 9.359 -12.039 3.551 1 97.56 87 GLU A N 1
ATOM 689 C CA . GLU A 1 87 ? 10.766 -12.258 3.859 1 97.56 87 GLU A CA 1
ATOM 690 C C . GLU A 1 87 ? 11.328 -13.438 3.062 1 97.56 87 GLU A C 1
ATOM 692 O O . GLU A 1 87 ? 10.586 -14.336 2.662 1 97.56 87 GLU A O 1
ATOM 697 N N . GLY A 1 88 ? 12.664 -13.289 2.771 1 96 88 GLY A N 1
ATOM 698 C CA . GLY A 1 88 ? 13.367 -14.43 2.213 1 96 88 GLY A CA 1
ATOM 699 C C . GLY A 1 88 ? 13.273 -14.508 0.701 1 96 88 GLY A C 1
ATOM 700 O O . GLY A 1 88 ? 13.812 -15.43 0.086 1 96 88 GLY A O 1
ATOM 701 N N . ARG A 1 89 ? 12.57 -13.586 0.056 1 96.38 89 ARG A N 1
ATOM 702 C CA . ARG A 1 89 ? 12.531 -13.562 -1.402 1 96.38 89 ARG A CA 1
ATOM 703 C C . ARG A 1 89 ? 13.922 -13.367 -1.991 1 96.38 89 ARG A C 1
ATOM 705 O O . ARG A 1 89 ? 14.547 -12.328 -1.78 1 96.38 89 ARG A O 1
ATOM 712 N N . LEU A 1 90 ? 14.375 -14.391 -2.707 1 94.94 90 LEU A N 1
ATOM 713 C CA . LEU A 1 90 ? 15.68 -14.367 -3.354 1 94.94 90 LEU A CA 1
ATOM 714 C C . LEU A 1 90 ? 16.781 -14.047 -2.344 1 94.94 90 LEU A C 1
ATOM 716 O O . LEU A 1 90 ? 17.75 -13.352 -2.672 1 94.94 90 LEU A O 1
ATOM 720 N N . GLY A 1 91 ? 16.547 -14.32 -1.108 1 92.31 91 GLY A N 1
ATOM 721 C CA . GLY A 1 91 ? 17.547 -14.148 -0.064 1 92.31 91 GLY A CA 1
ATOM 722 C C . GLY A 1 91 ? 17.516 -12.766 0.573 1 92.31 91 GLY A C 1
ATOM 723 O O . GLY A 1 91 ? 18.344 -12.445 1.422 1 92.31 91 GLY A O 1
ATOM 724 N N . GLU A 1 92 ? 16.578 -12 0.137 1 90.38 92 GLU A N 1
ATOM 725 C CA . GLU A 1 92 ? 16.453 -10.656 0.688 1 90.38 92 GLU A CA 1
ATOM 726 C C . GLU A 1 92 ? 15.789 -10.68 2.064 1 90.38 92 GLU A C 1
ATOM 728 O O . GLU A 1 92 ? 15.156 -11.672 2.436 1 90.38 92 GLU A O 1
ATOM 733 N N . GLY A 1 93 ? 15.961 -9.609 2.799 1 92.94 93 GLY A N 1
ATOM 734 C CA . GLY A 1 93 ? 15.375 -9.484 4.129 1 92.94 93 GLY A CA 1
ATOM 735 C C . GLY A 1 93 ? 13.891 -9.195 4.105 1 92.94 93 GLY A C 1
ATOM 736 O O . GLY A 1 93 ? 13.172 -9.68 3.23 1 92.94 93 GLY A O 1
ATOM 737 N N . VAL A 1 94 ? 13.438 -8.523 5.086 1 96.31 94 VAL A N 1
ATOM 738 C CA . VAL A 1 94 ? 12.023 -8.227 5.262 1 96.31 94 VAL A CA 1
ATOM 739 C C . VAL A 1 94 ? 11.617 -7.078 4.344 1 96.31 94 VAL A C 1
ATOM 741 O O . VAL A 1 94 ? 12.344 -6.09 4.207 1 96.31 94 VAL A O 1
ATOM 744 N N . MET A 1 95 ? 10.484 -7.254 3.711 1 96.88 95 MET A N 1
ATOM 745 C CA . MET A 1 95 ? 9.945 -6.223 2.826 1 96.88 95 MET A CA 1
ATOM 746 C C . MET A 1 95 ? 8.484 -5.934 3.146 1 96.88 95 MET A C 1
ATOM 748 O O . MET A 1 95 ? 7.742 -6.836 3.533 1 96.88 95 MET A O 1
ATOM 752 N N . ASP A 1 96 ? 8.109 -4.676 3.096 1 97.56 96 ASP A N 1
ATOM 753 C CA . ASP A 1 96 ? 6.695 -4.336 2.975 1 97.56 96 ASP A CA 1
ATOM 754 C C . ASP A 1 96 ? 6.184 -4.605 1.561 1 97.56 96 ASP A C 1
ATOM 756 O O . ASP A 1 96 ? 6.875 -4.316 0.581 1 97.56 96 ASP A O 1
ATOM 760 N N . ASP A 1 97 ? 5.035 -5.152 1.479 1 98.25 97 ASP A N 1
ATOM 761 C CA . ASP A 1 97 ? 4.461 -5.543 0.195 1 98.25 97 ASP A CA 1
ATOM 762 C C . ASP A 1 97 ? 2.992 -5.129 0.104 1 98.25 97 ASP A C 1
ATOM 764 O O . ASP A 1 97 ? 2.209 -5.402 1.016 1 98.25 97 ASP A O 1
ATOM 768 N N . PHE A 1 98 ? 2.627 -4.383 -0.881 1 98.81 98 PHE A N 1
ATOM 769 C CA . PHE A 1 98 ? 1.254 -3.982 -1.161 1 98.81 98 PHE A CA 1
ATOM 770 C C . PHE A 1 98 ? 0.769 -4.59 -2.471 1 98.81 98 PHE A C 1
ATOM 772 O O . PHE A 1 98 ? 1.471 -4.543 -3.482 1 98.81 98 PHE A O 1
ATOM 779 N N . HIS A 1 99 ? -0.36 -5.172 -2.498 1 98.88 99 HIS A N 1
ATOM 780 C CA . HIS A 1 99 ? -1.036 -5.613 -3.711 1 98.88 99 HIS A CA 1
ATOM 781 C C . HIS A 1 99 ? -2.396 -4.941 -3.861 1 98.88 99 HIS A C 1
ATOM 783 O O . HIS A 1 99 ? -3.248 -5.047 -2.975 1 98.88 99 HIS A O 1
ATOM 789 N N . MET A 1 100 ? -2.635 -4.242 -4.926 1 98.94 100 MET A N 1
ATOM 790 C CA . MET A 1 100 ? -3.912 -3.652 -5.312 1 98.94 100 MET A CA 1
ATOM 791 C C . MET A 1 100 ? -4.57 -4.465 -6.422 1 98.94 100 MET A C 1
ATOM 793 O O . MET A 1 100 ? -4.109 -4.453 -7.562 1 98.94 100 MET A O 1
ATOM 797 N N . MET A 1 101 ? -5.66 -5.129 -6.07 1 98.94 101 MET A N 1
ATOM 798 C CA . MET A 1 101 ? -6.297 -6.051 -7.008 1 98.94 101 MET A CA 1
ATOM 799 C C . MET A 1 101 ? -7.688 -5.566 -7.391 1 98.94 101 MET A C 1
ATOM 801 O O . MET A 1 101 ? -8.391 -4.969 -6.57 1 98.94 101 MET A O 1
ATOM 805 N N . VAL A 1 102 ? -8.047 -5.816 -8.602 1 98.88 102 VAL A N 1
ATOM 806 C CA . VAL A 1 102 ? -9.391 -5.602 -9.117 1 98.88 102 VAL A CA 1
ATOM 807 C C . VAL A 1 102 ? -9.992 -6.93 -9.578 1 98.88 102 VAL A C 1
ATOM 809 O O . VAL A 1 102 ? -9.32 -7.723 -10.242 1 98.88 102 VAL A O 1
ATOM 812 N N . PHE A 1 103 ? -11.195 -7.172 -9.25 1 98.81 103 PHE A N 1
ATOM 813 C CA . PHE A 1 103 ? -11.867 -8.43 -9.539 1 98.81 103 PHE A CA 1
ATOM 814 C C . PHE A 1 103 ? -13.031 -8.211 -10.5 1 98.81 103 PHE A C 1
ATOM 816 O O . PHE A 1 103 ? -13.586 -7.113 -10.57 1 98.81 103 PHE A O 1
ATOM 823 N N . ASP A 1 104 ? -13.359 -9.25 -11.258 1 98.31 104 ASP A N 1
ATOM 824 C CA . ASP A 1 104 ? -14.57 -9.18 -12.078 1 98.31 104 ASP A CA 1
ATOM 825 C C . ASP A 1 104 ? -15.773 -9.734 -11.328 1 98.31 104 ASP A C 1
ATOM 827 O O . ASP A 1 104 ? -15.68 -10.047 -10.133 1 98.31 104 ASP A O 1
ATOM 831 N N . GLU A 1 105 ? -16.859 -9.812 -11.977 1 97.31 105 GLU A N 1
ATOM 832 C CA . GLU A 1 105 ? -18.125 -10.18 -11.352 1 97.31 105 GLU A CA 1
ATOM 833 C C . GLU A 1 105 ? -18.125 -11.648 -10.945 1 97.31 105 GLU A C 1
ATOM 835 O O . GLU A 1 105 ? -18.984 -12.078 -10.156 1 97.31 105 GLU A O 1
ATOM 840 N N . GLU A 1 106 ? -17.219 -12.43 -11.461 1 97.62 106 GLU A N 1
ATOM 841 C CA . GLU A 1 106 ? -17.125 -13.852 -11.117 1 97.62 106 GLU A CA 1
ATOM 842 C C . GLU A 1 106 ? -16.094 -14.086 -10.023 1 97.62 106 GLU A C 1
ATOM 844 O O . GLU A 1 106 ? -15.867 -15.227 -9.609 1 97.62 106 GLU A O 1
ATOM 849 N N . GLY A 1 107 ? -15.469 -12.992 -9.578 1 98.12 107 GLY A N 1
ATOM 850 C CA . GLY A 1 107 ? -14.516 -13.109 -8.492 1 98.12 107 GLY A CA 1
ATOM 851 C C . GLY A 1 107 ? -13.109 -13.438 -8.961 1 98.12 107 GLY A C 1
ATOM 852 O O . GLY A 1 107 ? -12.281 -13.898 -8.18 1 98.12 107 GLY A O 1
ATOM 853 N N . LEU A 1 108 ? -12.859 -13.227 -10.211 1 98.69 108 LEU A N 1
ATOM 854 C CA . LEU A 1 108 ? -11.523 -13.445 -10.758 1 98.69 108 LEU A CA 1
ATOM 855 C C . LEU A 1 108 ? -10.727 -12.148 -10.766 1 98.69 108 LEU A C 1
ATOM 857 O O . LEU A 1 108 ? -11.266 -11.078 -11.062 1 98.69 108 LEU A O 1
ATOM 861 N N . VAL A 1 109 ? -9.453 -12.258 -10.469 1 98.88 109 VAL A N 1
ATOM 862 C CA . VAL A 1 109 ? -8.594 -11.078 -10.516 1 98.88 109 VAL A CA 1
ATOM 863 C C . VAL A 1 109 ? -8.383 -10.656 -11.969 1 98.88 109 VAL A C 1
ATOM 865 O O . VAL A 1 109 ? -7.941 -11.453 -12.797 1 98.88 109 VAL A O 1
ATOM 868 N N . VAL A 1 110 ? -8.641 -9.422 -12.266 1 98.69 110 VAL A N 1
ATOM 869 C CA . VAL A 1 110 ? -8.469 -8.945 -13.633 1 98.69 110 VAL A CA 1
ATOM 870 C C . VAL A 1 110 ? -7.227 -8.055 -13.711 1 98.69 110 VAL A C 1
ATOM 872 O O . VAL A 1 110 ? -6.676 -7.844 -14.797 1 98.69 110 VAL A O 1
ATOM 875 N N . ARG A 1 111 ? -6.875 -7.469 -12.578 1 98.81 111 ARG A N 1
ATOM 876 C CA . ARG A 1 111 ? -5.664 -6.66 -12.484 1 98.81 111 ARG A CA 1
ATOM 877 C C . ARG A 1 111 ? -5.027 -6.785 -11.102 1 98.81 111 ARG A C 1
ATOM 879 O O . ARG A 1 111 ? -5.727 -6.777 -10.086 1 98.81 111 ARG A O 1
ATOM 886 N N . SER A 1 112 ? -3.764 -6.824 -11.086 1 98.81 112 SER A N 1
ATOM 887 C CA . SER A 1 112 ? -3.006 -6.812 -9.836 1 98.81 112 SER A CA 1
ATOM 888 C C . SER A 1 112 ? -1.736 -5.977 -9.969 1 98.81 112 SER A C 1
ATOM 890 O O . SER A 1 112 ? -0.929 -6.207 -10.875 1 98.81 112 SER A O 1
ATOM 892 N N . THR A 1 113 ? -1.647 -4.992 -9.141 1 98.56 113 THR A N 1
ATOM 893 C CA . THR A 1 113 ? -0.444 -4.176 -9.039 1 98.56 113 THR A CA 1
ATOM 894 C C . THR A 1 113 ? 0.251 -4.395 -7.699 1 98.56 113 THR A C 1
ATOM 896 O O . THR A 1 113 ? -0.369 -4.254 -6.645 1 98.56 113 THR A O 1
ATOM 899 N N . GLY A 1 114 ? 1.488 -4.773 -7.711 1 98.25 114 GLY A N 1
ATOM 900 C CA . GLY A 1 114 ? 2.279 -4.992 -6.512 1 98.25 114 GLY A CA 1
ATOM 901 C C . GLY A 1 114 ? 3.379 -3.965 -6.328 1 98.25 114 GLY A C 1
ATOM 902 O O . GLY A 1 114 ? 4.039 -3.576 -7.293 1 98.25 114 GLY A O 1
ATOM 903 N N . VAL A 1 115 ? 3.535 -3.469 -5.18 1 97.62 115 VAL A N 1
ATOM 904 C CA . VAL A 1 115 ? 4.594 -2.537 -4.805 1 97.62 115 VAL A CA 1
ATOM 905 C C . VAL A 1 115 ? 5.309 -3.045 -3.557 1 97.62 115 VAL A C 1
ATOM 907 O O . VAL A 1 115 ? 4.672 -3.332 -2.541 1 97.62 115 VAL A O 1
ATOM 910 N N . GLN A 1 116 ? 6.578 -3.148 -3.666 1 96.25 116 GLN A N 1
ATOM 911 C CA . GLN A 1 116 ? 7.375 -3.682 -2.564 1 96.25 116 GLN A CA 1
ATOM 912 C C . GLN A 1 116 ? 8.5 -2.723 -2.182 1 96.25 116 GLN A C 1
ATOM 914 O O . GLN A 1 116 ? 9.07 -2.051 -3.045 1 96.25 116 GLN A O 1
ATOM 919 N 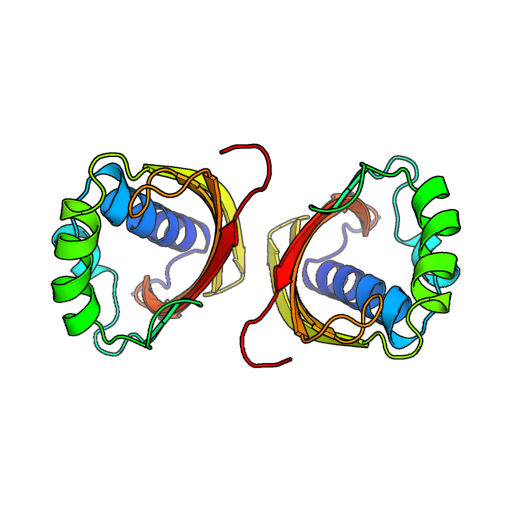N . ARG A 1 117 ? 8.812 -2.664 -0.915 1 94.06 117 ARG A N 1
ATOM 920 C CA . ARG A 1 117 ? 9.961 -1.909 -0.42 1 94.06 117 ARG A CA 1
ATOM 921 C C . ARG A 1 117 ? 10.719 -2.699 0.641 1 94.06 117 ARG A C 1
ATOM 923 O O . ARG A 1 117 ? 10.117 -3.412 1.443 1 94.06 117 ARG A O 1
ATOM 930 N N . VAL A 1 118 ? 11.984 -2.461 0.639 1 91.69 118 VAL A N 1
ATOM 931 C CA . VAL A 1 118 ? 12.82 -3.084 1.657 1 91.69 118 VAL A CA 1
ATOM 932 C C . VAL A 1 118 ? 12.617 -2.379 2.996 1 91.69 118 VAL A C 1
ATOM 934 O O . VAL A 1 118 ? 12.555 -1.149 3.055 1 91.69 118 VAL A O 1
ATOM 937 N N . VAL A 1 119 ? 12.375 -3.193 4.004 1 92.81 119 VAL A N 1
ATOM 938 C CA . VAL A 1 119 ? 12.344 -2.662 5.363 1 92.81 119 VAL A CA 1
ATOM 939 C C . VAL A 1 119 ? 13.758 -2.615 5.938 1 92.81 119 VAL A C 1
ATOM 941 O O . VAL A 1 119 ? 14.383 -3.656 6.137 1 92.81 119 VAL A O 1
ATOM 944 N N . GLU A 1 120 ? 14.211 -1.366 6.148 1 75.62 120 GLU A N 1
ATOM 945 C CA . GLU A 1 120 ? 15.578 -1.213 6.633 1 75.62 120 GLU A CA 1
ATOM 946 C C . GLU A 1 120 ? 15.711 -1.671 8.086 1 75.62 120 GLU A C 1
ATOM 948 O O . GLU A 1 120 ? 14.773 -1.51 8.875 1 75.62 120 GLU A O 1
ATOM 953 N N . GLY A 1 121 ? 16.891 -2.227 8.422 1 68.56 121 GLY A N 1
ATOM 954 C CA . GLY A 1 121 ? 17.266 -2.604 9.781 1 68.56 121 GLY A CA 1
ATOM 955 C C . GLY A 1 121 ? 16.719 -3.957 10.195 1 68.56 121 GLY A C 1
ATOM 956 O O . GLY A 1 121 ? 17.047 -4.465 11.266 1 68.56 121 GLY A O 1
ATOM 957 N N . GLU A 1 122 ? 15.641 -4.359 9.539 1 57.19 122 GLU A N 1
ATOM 958 C CA . GLU A 1 122 ? 15.125 -5.691 9.836 1 57.19 122 GLU A CA 1
ATOM 959 C C . GLU A 1 122 ? 15.703 -6.73 8.883 1 57.19 122 GLU A C 1
ATOM 961 O O . GLU A 1 122 ? 15.125 -7.801 8.695 1 57.19 122 GLU A O 1
ATOM 966 N N . MET A 1 123 ? 16.938 -6.496 8.477 1 43.06 123 MET A N 1
ATOM 967 C CA . MET A 1 123 ? 17.578 -7.516 7.656 1 43.06 123 MET A CA 1
ATOM 968 C C . MET A 1 123 ? 18.125 -8.648 8.523 1 43.06 123 MET A C 1
ATOM 970 O O . MET A 1 123 ? 18.594 -8.406 9.641 1 43.06 123 MET A O 1
ATOM 974 N N . MET B 1 1 ? -24.688 11.875 16.359 1 57.94 1 MET B N 1
ATOM 975 C CA . MET B 1 1 ? -24.031 12.43 15.18 1 57.94 1 MET B CA 1
ATOM 976 C C . MET B 1 1 ? -23.766 11.344 14.141 1 57.94 1 MET B C 1
ATOM 978 O O . MET B 1 1 ? -23.547 10.188 14.492 1 57.94 1 MET B O 1
ATOM 982 N N . THR B 1 2 ? -24.25 11.43 12.922 1 78.5 2 THR B N 1
ATOM 983 C CA . THR B 1 2 ? -24.234 10.359 11.938 1 78.5 2 THR B CA 1
ATOM 984 C C . THR B 1 2 ? -22.797 9.977 11.594 1 78.5 2 THR B C 1
ATOM 986 O O . THR B 1 2 ? -21.922 10.844 11.453 1 78.5 2 THR B O 1
ATOM 989 N N . THR B 1 3 ? -22.422 8.75 11.805 1 89.56 3 THR B N 1
ATOM 990 C CA . THR B 1 3 ? -21.109 8.242 11.461 1 89.56 3 THR B CA 1
ATOM 991 C C . THR B 1 3 ? -20.766 8.539 10.008 1 89.56 3 THR B C 1
ATOM 993 O O . THR B 1 3 ? -21.578 8.297 9.109 1 89.56 3 THR B O 1
ATOM 996 N N . PRO B 1 4 ? -19.688 9.133 9.812 1 94.69 4 PRO B N 1
ATOM 997 C CA . PRO B 1 4 ? -19.328 9.484 8.438 1 94.69 4 PRO B CA 1
ATOM 998 C C . PRO B 1 4 ? -19.312 8.273 7.504 1 94.69 4 PRO B C 1
ATOM 1000 O O . PRO B 1 4 ? -18.984 7.168 7.926 1 94.69 4 PRO B O 1
ATOM 1003 N N . THR B 1 5 ? -19.688 8.469 6.305 1 95.94 5 THR B N 1
ATOM 1004 C CA . THR B 1 5 ? -19.688 7.434 5.281 1 95.94 5 THR B CA 1
ATOM 1005 C C . THR B 1 5 ? -18.281 7.191 4.762 1 95.94 5 THR B C 1
ATOM 1007 O O . THR B 1 5 ? -17.406 8.047 4.902 1 95.94 5 THR B O 1
ATOM 1010 N N . PRO B 1 6 ? -18.125 6.051 4.094 1 96.5 6 PRO B N 1
ATOM 1011 C CA . PRO B 1 6 ? -16.812 5.812 3.469 1 96.5 6 PRO B CA 1
ATOM 1012 C C . PRO B 1 6 ? -16.438 6.891 2.455 1 96.5 6 PRO B C 1
ATOM 1014 O O . PRO B 1 6 ? -15.266 7.254 2.34 1 96.5 6 PRO B O 1
ATOM 1017 N N . THR B 1 7 ? -17.391 7.406 1.757 1 97.12 7 THR B N 1
ATOM 1018 C CA . THR B 1 7 ? -17.125 8.469 0.793 1 97.12 7 THR B CA 1
ATOM 1019 C C . THR B 1 7 ? -16.578 9.711 1.496 1 97.12 7 THR B C 1
ATOM 1021 O O . THR B 1 7 ? -15.617 10.328 1.032 1 97.12 7 THR B O 1
ATOM 1024 N N . THR B 1 8 ? -17.188 10.055 2.602 1 98 8 THR B N 1
ATOM 1025 C CA . THR B 1 8 ? -16.734 11.203 3.375 1 98 8 THR B CA 1
ATOM 1026 C C . THR B 1 8 ? -15.32 10.977 3.91 1 98 8 THR B C 1
ATOM 1028 O O . THR B 1 8 ? -14.484 11.883 3.865 1 98 8 THR B O 1
ATOM 1031 N N . LEU B 1 9 ? -15.094 9.742 4.359 1 98.75 9 LEU B N 1
ATOM 1032 C CA . LEU B 1 9 ? -13.789 9.445 4.93 1 98.75 9 LEU B CA 1
ATOM 1033 C C . LEU B 1 9 ? -12.703 9.469 3.852 1 98.75 9 LEU B C 1
ATOM 1035 O O . LEU B 1 9 ? -11.578 9.891 4.109 1 98.75 9 LEU B O 1
ATOM 1039 N N . LYS B 1 10 ? -13 9.031 2.674 1 98.88 10 LYS B N 1
ATOM 1040 C CA . LYS B 1 10 ? -12.055 9.117 1.566 1 98.88 10 LYS B CA 1
ATOM 1041 C C . LYS B 1 10 ? -11.742 10.57 1.229 1 98.88 10 LYS B C 1
ATOM 1043 O O . LYS B 1 10 ? -10.594 10.914 0.936 1 98.88 10 LYS B O 1
ATOM 1048 N N . HIS B 1 11 ? -12.742 11.352 1.279 1 98.69 11 HIS B N 1
ATOM 1049 C CA . HIS B 1 11 ? -12.539 12.773 1.051 1 98.69 11 HIS B CA 1
ATOM 1050 C C . HIS B 1 11 ? -11.633 13.383 2.119 1 98.69 11 HIS B C 1
ATOM 1052 O O . HIS B 1 11 ? -10.711 14.141 1.803 1 98.69 11 HIS B O 1
ATOM 1058 N N . HIS B 1 12 ? -11.898 13.047 3.4 1 98.81 12 HIS B N 1
ATOM 1059 C CA . HIS B 1 12 ? -11.031 13.523 4.469 1 98.81 12 HIS B CA 1
ATOM 1060 C C . HIS B 1 12 ? -9.586 13.102 4.23 1 98.81 12 HIS B C 1
ATOM 1062 O O . HIS B 1 12 ? -8.672 13.93 4.297 1 98.81 12 HIS B O 1
ATOM 1068 N N . ALA B 1 13 ? -9.391 11.859 3.92 1 98.94 13 ALA B N 1
ATOM 1069 C CA . ALA B 1 13 ? -8.047 11.312 3.77 1 98.94 13 ALA B CA 1
ATOM 1070 C C . ALA B 1 13 ? -7.281 12.023 2.654 1 98.94 13 ALA B C 1
ATOM 1072 O O . ALA B 1 13 ? -6.145 12.453 2.85 1 98.94 13 ALA B O 1
ATOM 1073 N N . THR B 1 14 ? -7.91 12.109 1.492 1 98.94 14 THR B N 1
ATOM 1074 C CA . THR B 1 14 ? -7.211 12.695 0.356 1 98.94 14 THR B CA 1
ATOM 1075 C C . THR B 1 14 ? -7.016 14.195 0.562 1 98.94 14 THR B C 1
ATOM 1077 O O . THR B 1 14 ? -5.988 14.758 0.165 1 98.94 14 THR B O 1
ATOM 1080 N N . THR B 1 15 ? -7.973 14.859 1.258 1 98.69 15 THR B N 1
ATOM 1081 C CA . THR B 1 15 ? -7.863 16.281 1.567 1 98.69 15 THR B CA 1
ATOM 1082 C C . THR B 1 15 ? -6.691 16.531 2.51 1 98.69 15 THR B C 1
ATOM 1084 O O . THR B 1 15 ? -5.941 17.5 2.33 1 98.69 15 THR B O 1
ATOM 1087 N N . ILE B 1 16 ? -6.531 15.688 3.432 1 98.81 16 ILE B N 1
ATOM 1088 C CA . ILE B 1 16 ? -5.434 15.836 4.379 1 98.81 16 ILE B CA 1
ATOM 1089 C C . ILE B 1 16 ? -4.102 15.836 3.631 1 98.81 16 ILE B C 1
ATOM 1091 O O . ILE B 1 16 ? -3.283 16.734 3.805 1 98.81 16 ILE B O 1
ATOM 1095 N N . LEU B 1 17 ? -3.902 14.922 2.746 1 98.81 17 LEU B N 1
ATOM 1096 C CA . LEU B 1 17 ? -2.631 14.773 2.045 1 98.81 17 LEU B CA 1
ATOM 1097 C C . LEU B 1 17 ? -2.398 15.938 1.092 1 98.81 17 LEU B C 1
ATOM 1099 O O . LEU B 1 17 ? -1.308 16.516 1.062 1 98.81 17 LEU B O 1
ATOM 1103 N N . THR B 1 18 ? -3.414 16.312 0.339 1 98.88 18 THR B N 1
ATOM 1104 C CA . THR B 1 18 ? -3.25 17.375 -0.651 1 98.88 18 THR B CA 1
ATOM 1105 C C . THR B 1 18 ? -3.111 18.734 0.028 1 98.88 18 THR B C 1
ATOM 1107 O O . THR B 1 18 ? -2.363 19.594 -0.439 1 98.88 18 THR B O 1
ATOM 1110 N N . THR B 1 19 ? -3.83 18.969 1.119 1 98.81 19 THR B N 1
ATOM 1111 C CA . THR B 1 19 ? -3.729 20.219 1.859 1 98.81 19 THR B CA 1
ATOM 1112 C C . THR B 1 19 ? -2.355 20.359 2.512 1 98.81 19 THR B C 1
ATOM 1114 O O . THR B 1 19 ? -1.756 21.438 2.492 1 98.81 19 THR B O 1
ATOM 1117 N N . LEU B 1 20 ? -1.858 19.25 3.07 1 98.44 20 LEU B N 1
ATOM 1118 C CA . LEU B 1 20 ? -0.54 19.25 3.697 1 98.44 20 LEU B CA 1
ATOM 1119 C C . LEU B 1 20 ? 0.549 19.531 2.672 1 98.44 20 LEU B C 1
ATOM 1121 O O . LEU B 1 20 ? 1.381 20.422 2.879 1 98.44 20 LEU B O 1
ATOM 1125 N N . VAL B 1 21 ? 0.502 18.906 1.559 1 98.62 21 VAL B N 1
ATOM 1126 C CA . VAL B 1 21 ? 1.656 18.891 0.666 1 98.62 21 VAL B CA 1
ATOM 1127 C C . VAL B 1 21 ? 1.464 19.938 -0.431 1 98.62 21 VAL B C 1
ATOM 1129 O O . VAL B 1 21 ? 2.285 20.844 -0.582 1 98.62 21 VAL B O 1
ATOM 1132 N N . ASN B 1 22 ? 0.364 19.844 -1.11 1 98.75 22 ASN B N 1
ATOM 1133 C CA . ASN B 1 22 ? 0.161 20.703 -2.275 1 98.75 22 ASN B CA 1
ATOM 1134 C C . ASN B 1 22 ? -0.191 22.125 -1.87 1 98.75 22 ASN B C 1
ATOM 1136 O O . ASN B 1 22 ? 0.371 23.094 -2.404 1 98.75 22 ASN B O 1
ATOM 1140 N N . ASP B 1 23 ? -1.127 22.266 -0.918 1 98.62 23 ASP B N 1
ATOM 1141 C CA . ASP B 1 23 ? -1.526 23.594 -0.478 1 98.62 23 ASP B CA 1
ATOM 1142 C C . ASP B 1 23 ? -0.541 24.156 0.547 1 98.62 23 ASP B C 1
ATOM 1144 O O . ASP B 1 23 ? -0.546 25.344 0.833 1 98.62 23 ASP B O 1
ATOM 1148 N N . ARG B 1 24 ? 0.182 23.281 1.102 1 98.44 24 ARG B N 1
ATOM 1149 C CA . ARG B 1 24 ? 1.206 23.641 2.076 1 98.44 24 ARG B CA 1
ATOM 1150 C C . ARG B 1 24 ? 0.59 24.328 3.289 1 98.44 24 ARG B C 1
ATOM 1152 O O . ARG B 1 24 ? 1.117 25.344 3.773 1 98.44 24 ARG B O 1
ATOM 1159 N N . GLN B 1 25 ? -0.564 2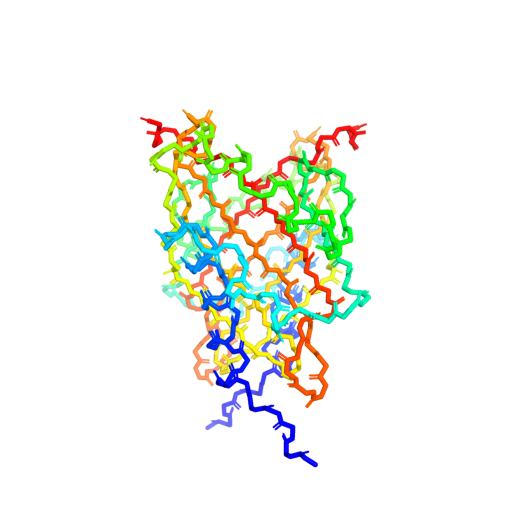3.844 3.707 1 98.38 25 GLN B N 1
ATOM 1160 C CA . GLN B 1 25 ? -1.321 24.406 4.816 1 98.38 25 GLN B CA 1
ATOM 1161 C C . GLN B 1 25 ? -1.479 23.391 5.949 1 98.38 25 GLN B C 1
ATOM 1163 O O . GLN B 1 25 ? -2.564 22.844 6.152 1 98.38 25 GLN B O 1
ATOM 1168 N N . THR B 1 26 ? -0.517 23.25 6.754 1 98.31 26 THR B N 1
ATOM 1169 C CA . THR B 1 26 ? -0.479 22.25 7.816 1 98.31 26 THR B CA 1
ATOM 1170 C C . THR B 1 26 ? -1.57 22.516 8.852 1 98.31 26 THR B C 1
ATOM 1172 O O . THR B 1 26 ? -2.287 21.594 9.25 1 98.31 26 THR B O 1
ATOM 1175 N N . ALA B 1 27 ? -1.779 23.75 9.234 1 97.75 27 ALA B N 1
ATOM 1176 C CA . ALA B 1 27 ? -2.736 24.109 10.281 1 97.75 27 ALA B CA 1
ATOM 1177 C C . ALA B 1 27 ? -4.164 23.766 9.852 1 97.75 27 ALA B C 1
ATOM 1179 O O . ALA B 1 27 ? -5.008 23.438 10.688 1 97.75 27 ALA B O 1
ATOM 1180 N N . ALA B 1 28 ? -4.406 23.734 8.586 1 98.38 28 ALA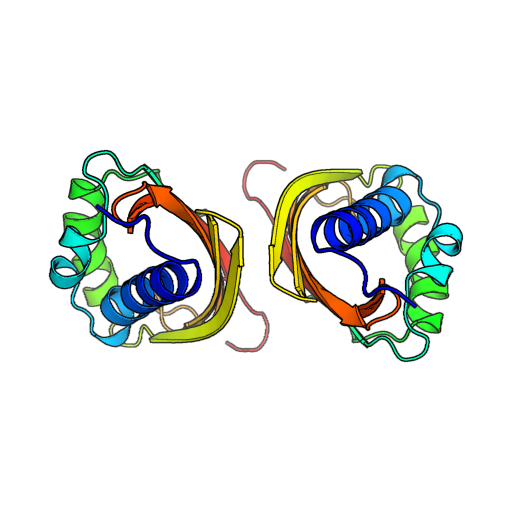 B N 1
ATOM 1181 C CA . ALA B 1 28 ? -5.758 23.578 8.047 1 98.38 28 ALA B CA 1
ATOM 1182 C C . ALA B 1 28 ? -6.258 22.156 8.203 1 98.38 28 ALA B C 1
ATOM 1184 O O . ALA B 1 28 ? -7.453 21.891 8.062 1 98.38 28 ALA B O 1
ATOM 1185 N N . ILE B 1 29 ? -5.422 21.234 8.477 1 98.31 29 ILE B N 1
ATOM 1186 C CA . ILE B 1 29 ? -5.891 19.859 8.578 1 98.31 29 ILE B CA 1
ATOM 1187 C C . ILE B 1 29 ? -5.996 19.453 10.047 1 98.31 29 ILE B C 1
ATOM 1189 O O . ILE B 1 29 ? -6.457 18.344 10.359 1 98.31 29 ILE B O 1
ATOM 1193 N N . GLU B 1 30 ? -5.543 20.328 10.93 1 98.06 30 GLU B N 1
ATOM 1194 C CA . GLU B 1 30 ? -5.457 19.984 12.344 1 98.06 30 GLU B CA 1
ATOM 1195 C C . GLU B 1 30 ? -6.797 19.484 12.875 1 98.06 30 GLU B C 1
ATOM 1197 O O . GLU B 1 30 ? -6.848 18.562 13.695 1 98.06 30 GLU B O 1
ATOM 1202 N N . HIS B 1 31 ? -7.863 20.016 12.438 1 97.81 31 HIS B N 1
ATOM 1203 C CA . HIS B 1 31 ? -9.195 19.688 12.93 1 97.81 31 HIS B CA 1
ATOM 1204 C C . HIS B 1 31 ? -9.633 18.312 12.477 1 97.81 31 HIS B C 1
ATOM 1206 O O . HIS B 1 31 ? -10.617 17.766 12.992 1 97.81 31 HIS B O 1
ATOM 1212 N N . LEU B 1 32 ? -9.008 17.688 11.539 1 98.56 32 LEU B N 1
ATOM 1213 C CA . LEU B 1 32 ? -9.328 16.344 11.055 1 98.56 32 LEU B CA 1
ATOM 1214 C C . LEU B 1 32 ? -8.516 15.281 11.789 1 98.56 32 LEU B C 1
ATOM 1216 O O . LEU B 1 32 ? -8.734 14.086 11.594 1 98.56 32 LEU B O 1
ATOM 1220 N N . LEU B 1 33 ? -7.586 15.703 12.594 1 98.62 33 LEU B N 1
ATOM 1221 C CA . LEU B 1 33 ? -6.727 14.797 13.352 1 98.62 33 LEU B CA 1
ATOM 1222 C C . LEU B 1 33 ? -7.25 14.617 14.773 1 98.62 33 LEU B C 1
ATOM 1224 O O . LEU B 1 33 ? -7.523 15.602 15.469 1 98.62 33 LEU B O 1
ATOM 1228 N N . HIS B 1 34 ? -7.395 13.414 15.164 1 98.62 34 HIS B N 1
ATOM 1229 C CA . HIS B 1 34 ? -7.762 13.148 16.547 1 98.62 34 HIS B CA 1
ATOM 1230 C C . HIS B 1 34 ? -6.695 13.664 17.516 1 98.62 34 HIS B C 1
ATOM 1232 O O . HIS B 1 34 ? -5.5 13.562 17.234 1 98.62 34 HIS B O 1
ATOM 1238 N N . PRO B 1 35 ? -7.039 14.117 18.703 1 97.75 35 PRO B N 1
ATOM 1239 C CA . PRO B 1 35 ? -6.062 14.656 19.641 1 97.75 35 PRO B CA 1
ATOM 1240 C C . PRO B 1 35 ? -5.004 13.633 20.047 1 97.75 35 PRO B C 1
ATOM 1242 O O . PRO B 1 35 ? -3.865 14 20.344 1 97.75 35 PRO B O 1
ATOM 1245 N N . THR B 1 36 ? -5.359 12.406 20.016 1 97.31 36 THR B N 1
ATOM 1246 C CA . THR B 1 36 ? -4.422 11.367 20.438 1 97.31 36 THR B CA 1
ATOM 1247 C C . THR B 1 36 ? -3.977 10.531 19.234 1 97.31 36 THR B C 1
ATOM 1249 O O . THR B 1 36 ? -3.701 9.336 19.375 1 97.31 36 THR B O 1
ATOM 1252 N N . ILE B 1 37 ? -4.012 11.102 18.078 1 98.31 37 ILE B N 1
ATOM 1253 C CA . ILE B 1 37 ? -3.623 10.398 16.859 1 98.31 37 ILE B CA 1
ATOM 1254 C C . ILE B 1 37 ? -2.219 9.82 17.031 1 98.31 37 ILE B C 1
ATOM 1256 O O . ILE B 1 37 ? -1.342 10.461 17.609 1 98.31 37 ILE B O 1
ATOM 1260 N N . THR B 1 38 ? -2.055 8.664 16.531 1 96.62 38 THR B N 1
ATOM 1261 C CA . THR B 1 38 ? -0.719 8.109 16.328 1 96.62 38 THR B CA 1
ATOM 1262 C C . THR B 1 38 ? -0.318 8.172 14.859 1 96.62 38 THR B C 1
ATOM 1264 O O . THR B 1 38 ? -1.04 7.672 13.992 1 96.62 38 THR B O 1
ATOM 1267 N N . LEU B 1 39 ? 0.82 8.766 14.578 1 97.81 39 LEU B N 1
ATOM 1268 C CA . LEU B 1 39 ? 1.345 8.898 13.219 1 97.81 39 LEU B CA 1
ATOM 1269 C C . LEU B 1 39 ? 2.666 8.156 13.07 1 97.81 39 LEU B C 1
ATOM 1271 O O . LEU B 1 39 ? 3.613 8.406 13.82 1 97.81 39 LEU B O 1
ATOM 1275 N N . LYS B 1 40 ? 2.637 7.273 12.164 1 97.31 40 LYS B N 1
ATOM 1276 C CA . LYS B 1 40 ? 3.861 6.547 11.844 1 97.31 40 LYS B CA 1
ATOM 1277 C C . LYS B 1 40 ? 4.188 6.66 10.352 1 97.31 40 LYS B C 1
ATOM 1279 O O . LYS B 1 40 ? 3.291 6.609 9.508 1 97.31 40 LYS B O 1
ATOM 1284 N N . HIS B 1 41 ? 5.383 6.898 10.055 1 95.31 41 HIS B N 1
ATOM 1285 C CA . HIS B 1 41 ? 5.934 6.887 8.703 1 95.31 41 HIS B CA 1
ATOM 1286 C C . HIS B 1 41 ? 7.254 6.133 8.656 1 95.31 41 HIS B C 1
ATOM 1288 O O . HIS B 1 41 ? 8.094 6.273 9.547 1 95.31 41 HIS B O 1
ATOM 1294 N N . ASN B 1 42 ? 7.5 5.383 7.629 1 92 42 ASN B N 1
ATOM 1295 C CA . ASN B 1 42 ? 8.562 4.383 7.629 1 92 42 ASN B CA 1
ATOM 1296 C C . ASN B 1 42 ? 9.922 5.008 7.887 1 92 42 ASN B C 1
ATOM 1298 O O . ASN B 1 42 ? 10.828 4.348 8.398 1 92 42 ASN B O 1
ATOM 1302 N N . ASP B 1 43 ? 10.156 6.223 7.547 1 90.38 43 ASP B N 1
ATOM 1303 C CA . ASP B 1 43 ? 11.492 6.82 7.629 1 90.38 43 ASP B CA 1
ATOM 1304 C C . ASP B 1 43 ? 11.555 7.863 8.742 1 90.38 43 ASP B C 1
ATOM 1306 O O . ASP B 1 43 ? 12.508 8.641 8.812 1 90.38 43 ASP B O 1
ATOM 1310 N N . LEU B 1 44 ? 10.469 7.93 9.5 1 91.81 44 LEU B N 1
ATOM 1311 C CA . LEU B 1 44 ? 10.414 8.906 10.578 1 91.81 44 LEU B CA 1
ATOM 1312 C C . LEU B 1 44 ? 10.047 8.242 11.906 1 91.81 44 LEU B C 1
ATOM 1314 O O . LEU B 1 44 ? 9.359 7.219 11.914 1 91.81 44 LEU B O 1
ATOM 1318 N N . PRO B 1 45 ? 10.477 8.867 13.047 1 93.44 45 PRO B N 1
ATOM 1319 C CA . PRO B 1 45 ? 9.906 8.422 14.32 1 93.44 45 PRO B CA 1
ATOM 1320 C C . PRO B 1 45 ? 8.406 8.672 14.414 1 93.44 45 PRO B C 1
ATOM 1322 O O . PRO B 1 45 ? 7.879 9.539 13.711 1 93.44 45 PRO B O 1
ATOM 1325 N N . ALA B 1 46 ? 7.77 7.852 15.242 1 96.38 46 ALA B N 1
ATOM 1326 C CA . ALA B 1 46 ? 6.359 8.117 15.508 1 96.38 46 ALA B CA 1
ATOM 1327 C C . ALA B 1 46 ? 6.156 9.531 16.031 1 96.38 46 ALA B C 1
ATOM 1329 O O . ALA B 1 46 ? 6.98 10.047 16.797 1 96.38 46 ALA B O 1
ATOM 1330 N N . MET B 1 47 ? 5.035 10.172 15.68 1 97.19 47 MET B N 1
ATOM 1331 C CA . MET B 1 47 ? 4.77 11.555 16.062 1 97.19 47 MET B CA 1
ATOM 1332 C C . MET B 1 47 ? 3.381 11.688 16.672 1 97.19 47 MET B C 1
ATOM 1334 O O . MET B 1 47 ? 2.447 11 16.266 1 97.19 47 MET B O 1
ATOM 1338 N N . SER B 1 48 ? 3.295 12.547 17.562 1 97.31 48 SER B N 1
ATOM 1339 C CA . SER B 1 48 ? 2.002 13.031 18.047 1 97.31 48 SER B CA 1
ATOM 1340 C C . SER B 1 48 ? 1.42 14.086 17.109 1 97.31 48 SER B C 1
ATOM 1342 O O . SER B 1 48 ? 2.082 14.516 16.172 1 97.31 48 SER B O 1
ATOM 1344 N N . LYS B 1 49 ? 0.232 14.422 17.438 1 97.88 49 LYS B N 1
ATOM 1345 C CA . LYS B 1 49 ? -0.422 15.492 16.703 1 97.88 49 LYS B CA 1
ATOM 1346 C C . LYS B 1 49 ? 0.399 16.781 16.75 1 97.88 49 LYS B C 1
ATOM 1348 O O . LYS B 1 49 ? 0.683 17.375 15.711 1 97.88 49 LYS B O 1
ATOM 1353 N N . SER B 1 50 ? 0.779 17.203 17.938 1 97.31 50 SER B N 1
ATOM 1354 C CA . SER B 1 50 ? 1.51 18.453 18.094 1 97.31 50 SER B CA 1
ATOM 1355 C C . SER B 1 50 ? 2.865 18.406 17.406 1 97.31 50 SER B C 1
ATOM 1357 O O . SER B 1 50 ? 3.324 19.406 16.844 1 97.31 50 SER B O 1
ATOM 1359 N N . GLU B 1 51 ? 3.445 17.281 17.422 1 97.19 51 GLU B N 1
ATOM 1360 C CA . GLU B 1 51 ? 4.738 17.125 16.766 1 97.19 51 GLU B CA 1
ATOM 1361 C C . GLU B 1 51 ? 4.605 17.234 15.242 1 97.19 51 GLU B C 1
ATOM 1363 O O . GLU B 1 51 ? 5.449 17.844 14.586 1 97.19 51 GLU B O 1
ATOM 1368 N N . LEU B 1 52 ? 3.58 16.609 14.711 1 97 52 LEU B N 1
ATOM 1369 C CA . LEU B 1 52 ? 3.35 16.734 13.281 1 97 52 LEU B CA 1
ATOM 1370 C C . LEU B 1 52 ? 3.146 18.188 12.875 1 97 52 LEU B C 1
ATOM 1372 O O . LEU B 1 52 ? 3.758 18.656 11.914 1 97 52 LEU B O 1
ATOM 1376 N N . ILE B 1 53 ? 2.344 18.859 13.609 1 97.12 53 ILE B N 1
ATOM 1377 C CA . ILE B 1 53 ? 1.979 20.234 13.289 1 97.12 53 ILE B CA 1
ATOM 1378 C C . ILE B 1 53 ? 3.217 21.125 13.367 1 97.12 53 ILE B C 1
ATOM 1380 O O . ILE B 1 53 ? 3.359 22.078 12.586 1 97.12 53 ILE B O 1
ATOM 1384 N N . ALA B 1 54 ? 4.145 20.812 14.195 1 96.62 54 ALA B N 1
ATOM 1385 C CA . ALA B 1 54 ? 5.367 21.594 14.359 1 96.62 54 ALA B CA 1
ATOM 1386 C C . ALA B 1 54 ? 6.41 21.203 13.312 1 96.62 54 ALA B C 1
ATOM 1388 O O . ALA B 1 54 ? 7.117 22.062 12.789 1 96.62 54 ALA B O 1
ATOM 1389 N N . PHE B 1 55 ? 6.488 19.953 12.992 1 96.5 55 PHE B N 1
ATOM 1390 C CA . PHE B 1 55 ? 7.555 19.375 12.18 1 96.5 55 PHE B CA 1
ATOM 1391 C C . PHE B 1 55 ? 7.27 19.562 10.695 1 96.5 55 PHE B C 1
ATOM 1393 O O . PHE B 1 55 ? 8.18 19.828 9.914 1 96.5 55 PHE B O 1
ATOM 1400 N N . TRP B 1 56 ? 6.074 19.453 10.266 1 96.69 56 TRP B N 1
ATOM 1401 C CA . TRP B 1 56 ? 5.73 19.344 8.852 1 96.69 56 TRP B CA 1
ATOM 1402 C C . TRP B 1 56 ? 6.047 20.641 8.117 1 96.69 56 TRP B C 1
ATOM 1404 O O . TRP B 1 56 ? 6.551 20.609 6.988 1 96.69 56 TRP B O 1
ATOM 1414 N N . PRO B 1 57 ? 5.84 21.844 8.719 1 97.69 57 PRO B N 1
ATOM 1415 C CA . PRO B 1 57 ? 6.223 23.094 8.039 1 97.69 57 PRO B CA 1
ATOM 1416 C C . PRO B 1 57 ? 7.719 23.156 7.734 1 97.69 57 PRO B C 1
ATOM 1418 O O . PRO B 1 57 ? 8.117 23.734 6.723 1 97.69 57 PRO B O 1
ATOM 1421 N N . GLU B 1 58 ? 8.516 22.625 8.508 1 97.25 58 GLU B N 1
ATOM 1422 C CA . GLU B 1 58 ? 9.953 22.578 8.266 1 97.25 58 GLU B CA 1
ATOM 1423 C C . GLU B 1 58 ? 10.297 21.703 7.066 1 97.25 58 GLU B C 1
ATOM 1425 O O . GLU B 1 58 ? 11.133 22.062 6.238 1 97.25 58 GLU B O 1
ATOM 1430 N N . VAL B 1 59 ? 9.609 20.562 6.988 1 96.81 59 VAL B N 1
ATOM 1431 C CA . VAL B 1 59 ? 9.805 19.688 5.844 1 96.81 59 VAL B CA 1
ATOM 1432 C C . VAL B 1 59 ? 9.406 20.406 4.559 1 96.81 59 VAL B C 1
ATOM 1434 O O . VAL B 1 59 ? 10.117 20.344 3.553 1 96.81 59 VAL B O 1
ATOM 1437 N N . LEU B 1 60 ? 8.32 21.031 4.625 1 97.88 60 LEU B N 1
ATOM 1438 C CA . LEU B 1 60 ? 7.816 21.75 3.461 1 97.88 60 LEU B CA 1
ATOM 1439 C C . LEU B 1 60 ? 8.789 22.859 3.045 1 97.88 60 LEU B C 1
ATOM 1441 O O . LEU B 1 60 ? 9.039 23.047 1.853 1 97.88 60 LEU B O 1
ATOM 1445 N N . ALA B 1 61 ? 9.312 23.578 4.035 1 98.06 61 ALA B N 1
ATOM 1446 C CA . ALA B 1 61 ? 10.266 24.641 3.746 1 98.06 61 ALA B CA 1
ATOM 1447 C C . ALA B 1 61 ? 11.508 24.094 3.059 1 98.06 61 ALA B C 1
ATOM 1449 O O . ALA B 1 61 ? 12.07 24.734 2.172 1 98.06 61 ALA B O 1
ATOM 1450 N N . GLN B 1 62 ? 11.898 22.938 3.418 1 97.81 62 GLN B N 1
ATOM 1451 C CA . GLN B 1 62 ? 13.086 22.297 2.855 1 97.81 62 GLN B CA 1
ATOM 1452 C C . GLN B 1 62 ? 12.766 21.594 1.536 1 97.81 62 GLN B C 1
ATOM 1454 O O . GLN B 1 62 ? 13.656 21.078 0.867 1 97.81 62 GLN B O 1
ATOM 1459 N N . SER B 1 63 ? 11.461 21.625 1.128 1 98.19 63 SER B N 1
ATOM 1460 C CA . SER B 1 63 ? 10.984 20.906 -0.056 1 98.19 63 SER B CA 1
ATOM 1461 C C . SER B 1 63 ? 10.109 21.797 -0.926 1 98.19 63 SER B C 1
ATOM 1463 O O . SER B 1 63 ? 8.93 21.516 -1.129 1 98.19 63 SER B O 1
ATOM 1465 N N . PRO B 1 64 ? 10.617 22.766 -1.478 1 97.62 64 PRO B N 1
ATOM 1466 C CA . PRO B 1 64 ? 9.781 23.734 -2.182 1 97.62 64 PRO B CA 1
ATOM 1467 C C . PRO B 1 64 ? 9.039 23.125 -3.369 1 97.62 64 PRO B C 1
ATOM 1469 O O . PRO B 1 64 ? 8 23.656 -3.781 1 97.62 64 PRO B O 1
ATOM 1472 N N . HIS B 1 65 ? 9.43 21.984 -3.861 1 96.69 65 HIS B N 1
ATOM 1473 C CA . HIS B 1 65 ? 8.805 21.406 -5.039 1 96.69 65 HIS B CA 1
ATOM 1474 C C . HIS B 1 65 ? 8.039 20.125 -4.68 1 96.69 65 HIS B C 1
ATOM 1476 O O . HIS B 1 65 ? 7.699 19.344 -5.559 1 96.69 65 HIS B O 1
ATOM 1482 N N . PHE B 1 66 ? 7.789 19.953 -3.412 1 98.19 66 PHE B N 1
ATOM 1483 C CA . PHE B 1 66 ? 7.07 18.781 -2.947 1 98.19 66 PHE B CA 1
ATOM 1484 C C . PHE B 1 66 ? 5.629 18.797 -3.438 1 98.19 66 PHE B C 1
ATOM 1486 O O . PHE B 1 66 ? 4.91 19.781 -3.242 1 98.19 66 PHE B O 1
ATOM 1493 N N . ARG B 1 67 ? 5.223 17.656 -4.133 1 98.56 67 ARG B N 1
ATOM 1494 C CA . ARG B 1 67 ? 3.869 17.516 -4.652 1 98.56 67 ARG B CA 1
ATOM 1495 C C . ARG B 1 67 ? 3.363 16.094 -4.457 1 98.56 67 ARG B C 1
ATOM 1497 O O . ARG B 1 67 ? 4.145 15.133 -4.512 1 98.56 67 ARG B O 1
ATOM 1504 N N . VAL B 1 68 ? 2.061 16.016 -4.254 1 98.75 68 VAL B N 1
ATOM 1505 C CA . VAL B 1 68 ? 1.437 14.711 -4.141 1 98.75 68 VAL B CA 1
ATOM 1506 C C . VAL B 1 68 ? 0.331 14.562 -5.184 1 98.75 68 VAL B C 1
ATOM 1508 O O . VAL B 1 68 ? -0.427 15.508 -5.426 1 98.75 68 VAL B O 1
ATOM 1511 N N . GLN B 1 69 ? 0.314 13.547 -5.898 1 98.75 69 GLN B N 1
ATOM 1512 C CA . GLN B 1 69 ? -0.763 13.125 -6.789 1 98.75 69 GLN B CA 1
ATOM 1513 C C . GLN B 1 69 ? -1.459 11.875 -6.254 1 98.75 69 GLN B C 1
ATOM 1515 O O . GLN B 1 69 ? -0.853 10.805 -6.176 1 98.75 69 GLN B O 1
ATOM 1520 N N . ILE B 1 70 ? -2.758 12.023 -5.906 1 98.88 70 ILE B N 1
ATOM 1521 C CA . ILE B 1 70 ? -3.527 10.867 -5.465 1 98.88 70 ILE B CA 1
ATOM 1522 C C . ILE B 1 70 ? -3.781 9.938 -6.648 1 98.88 70 ILE B C 1
ATOM 1524 O O . ILE B 1 70 ? -4.367 10.344 -7.656 1 98.88 70 ILE B O 1
ATOM 1528 N N . ARG B 1 71 ? -3.318 8.75 -6.566 1 98.75 71 ARG B N 1
ATOM 1529 C CA . ARG B 1 71 ? -3.498 7.789 -7.648 1 98.75 71 ARG B CA 1
ATOM 1530 C C . ARG B 1 71 ? -4.777 6.98 -7.457 1 98.75 71 ARG B C 1
ATOM 1532 O O . ARG B 1 71 ? -5.52 6.746 -8.414 1 98.75 71 ARG B O 1
ATOM 1539 N N . ASP B 1 72 ? -5.047 6.562 -6.266 1 98.75 72 ASP B N 1
ATOM 1540 C CA . ASP B 1 72 ? -6.25 5.805 -5.941 1 98.75 72 ASP B CA 1
ATOM 1541 C C . ASP B 1 72 ? -6.516 5.812 -4.438 1 98.75 72 ASP B C 1
ATOM 1543 O O . ASP B 1 72 ? -5.629 6.148 -3.648 1 98.75 72 ASP B O 1
ATOM 1547 N N . VAL B 1 73 ? -7.742 5.504 -4.016 1 98.94 73 VAL B N 1
ATOM 1548 C CA . VAL B 1 73 ? -8.172 5.484 -2.619 1 98.94 73 VAL B CA 1
ATOM 1549 C C . VAL B 1 73 ? -9.242 4.418 -2.424 1 98.94 73 VAL B C 1
ATOM 1551 O O . VAL B 1 73 ? -10.086 4.211 -3.297 1 98.94 73 VAL B O 1
ATOM 1554 N N . ILE B 1 74 ? -9.133 3.707 -1.354 1 98.94 74 ILE B N 1
ATOM 1555 C CA . ILE B 1 74 ? -10.078 2.646 -1.022 1 98.94 74 ILE B CA 1
ATOM 1556 C C . ILE B 1 74 ? -10.5 2.773 0.438 1 98.94 74 ILE B C 1
ATOM 1558 O O . ILE B 1 74 ? -9.719 3.209 1.285 1 98.94 74 ILE B O 1
ATOM 1562 N N . ALA B 1 75 ? -11.789 2.447 0.702 1 98.88 75 ALA B N 1
ATOM 1563 C CA . ALA B 1 75 ? -12.312 2.527 2.064 1 98.88 75 ALA B CA 1
ATOM 1564 C C . ALA B 1 75 ? -13.125 1.288 2.414 1 98.88 75 ALA B C 1
ATOM 1566 O O . ALA B 1 75 ? -13.828 0.74 1.562 1 98.88 75 ALA B O 1
ATOM 1567 N N . GLU B 1 76 ? -13.062 0.87 3.602 1 98.5 76 GLU B N 1
ATOM 1568 C CA . GLU B 1 76 ? -13.906 -0.155 4.215 1 98.5 76 GLU B CA 1
ATOM 1569 C C . GLU B 1 76 ? -14.172 0.156 5.684 1 98.5 76 GLU B C 1
ATOM 1571 O O . GLU B 1 76 ? -13.258 0.112 6.512 1 98.5 76 GLU B O 1
ATOM 1576 N N . GLY B 1 77 ? -15.391 0.357 5.996 1 96.81 77 GLY B N 1
ATOM 1577 C CA . GLY B 1 77 ? -15.688 0.824 7.34 1 96.81 77 GLY B CA 1
ATOM 1578 C C . GLY B 1 77 ? -15.008 2.137 7.68 1 96.81 77 GLY B C 1
ATOM 1579 O O . GLY B 1 77 ? -15.195 3.139 6.988 1 96.81 77 GLY B O 1
ATOM 1580 N N . ASN B 1 78 ? -14.234 2.137 8.734 1 98.06 78 ASN B N 1
ATOM 1581 C CA . ASN B 1 78 ? -13.562 3.346 9.195 1 98.06 78 ASN B CA 1
ATOM 1582 C C . ASN B 1 78 ? -12.102 3.383 8.742 1 98.06 78 ASN B C 1
ATOM 1584 O O . ASN B 1 78 ? -11.312 4.184 9.242 1 98.06 78 ASN B O 1
ATOM 1588 N N . LYS B 1 79 ? -11.805 2.453 7.828 1 98.88 79 LYS B N 1
ATOM 1589 C CA . LYS B 1 79 ? -10.445 2.434 7.277 1 98.88 79 LYS B CA 1
ATOM 1590 C C . LYS B 1 79 ? -10.406 3.068 5.891 1 98.88 79 LYS B C 1
ATOM 1592 O O . LYS B 1 79 ? -11.305 2.848 5.074 1 98.88 79 LYS B O 1
ATOM 1597 N N . VAL B 1 80 ? -9.375 3.84 5.645 1 98.94 80 VAL B N 1
ATOM 1598 C CA . VAL B 1 80 ? -9.102 4.391 4.32 1 98.94 80 VAL B CA 1
ATOM 1599 C C . VAL B 1 80 ? -7.617 4.223 3.988 1 98.94 80 VAL B C 1
ATOM 1601 O O . VAL B 1 80 ? -6.75 4.578 4.789 1 98.94 80 VAL B O 1
ATOM 1604 N N . TRP B 1 81 ? -7.352 3.631 2.834 1 99 81 TRP B N 1
ATOM 1605 C CA . TRP B 1 81 ? -5.992 3.568 2.305 1 99 81 TRP B CA 1
ATOM 1606 C C . TRP B 1 81 ? -5.855 4.426 1.052 1 99 81 TRP B C 1
ATOM 1608 O O . TRP B 1 81 ? -6.75 4.441 0.201 1 99 81 TRP B O 1
ATOM 1618 N N . VAL B 1 82 ? -4.781 5.145 1.013 1 99 82 VAL B N 1
ATOM 1619 C CA . VAL B 1 82 ? -4.508 6.02 -0.122 1 99 82 VAL B CA 1
ATOM 1620 C C . VAL B 1 82 ? -3.189 5.617 -0.78 1 99 82 VAL B C 1
ATOM 1622 O O . VAL B 1 82 ? -2.186 5.406 -0.097 1 99 82 VAL B O 1
ATOM 1625 N N . TYR B 1 83 ? -3.203 5.387 -2.055 1 98.94 83 TYR B N 1
ATOM 1626 C CA . TYR B 1 83 ? -2.012 5.273 -2.887 1 98.94 83 TYR B CA 1
ATOM 1627 C C . TYR B 1 83 ? -1.75 6.57 -3.645 1 98.94 83 TYR B C 1
ATOM 1629 O O . TYR B 1 83 ? -2.621 7.062 -4.363 1 98.94 83 TYR B O 1
ATOM 1637 N N . SER B 1 84 ? -0.539 7.121 -3.443 1 98.81 84 SER B N 1
ATOM 1638 C CA . SER B 1 84 ? -0.163 8.367 -4.105 1 98.81 84 SER B CA 1
ATOM 1639 C C . SER B 1 84 ? 1.247 8.281 -4.68 1 98.81 84 SER B C 1
ATOM 1641 O O . SER B 1 84 ? 2.021 7.395 -4.312 1 98.81 84 SER B O 1
ATOM 1643 N N . ARG B 1 85 ? 1.52 9.148 -5.594 1 98 85 ARG B N 1
ATOM 1644 C CA . ARG B 1 85 ? 2.877 9.461 -6.027 1 98 85 ARG B CA 1
ATOM 1645 C C . ARG B 1 85 ? 3.309 10.836 -5.523 1 98 85 ARG B C 1
ATOM 1647 O O . ARG B 1 85 ? 2.555 11.805 -5.625 1 98 85 ARG B O 1
ATOM 1654 N N . VAL B 1 86 ? 4.445 10.844 -4.977 1 97.94 86 VAL B N 1
ATOM 1655 C CA . VAL B 1 86 ? 4.977 12.117 -4.5 1 97.94 86 VAL B CA 1
ATOM 1656 C C . VAL B 1 86 ? 6.305 12.414 -5.191 1 97.94 86 VAL B C 1
ATOM 1658 O O . VAL B 1 86 ? 6.98 11.5 -5.668 1 97.94 86 VAL B O 1
ATOM 1661 N N . GLU B 1 87 ? 6.625 13.633 -5.234 1 97.56 87 GLU B N 1
ATOM 1662 C CA . GLU B 1 87 ? 7.902 14.062 -5.801 1 97.56 87 GLU B CA 1
ATOM 1663 C C . GLU B 1 87 ? 8.422 15.312 -5.109 1 97.56 87 GLU B C 1
ATOM 1665 O O . GLU B 1 87 ? 7.645 16.094 -4.559 1 97.56 87 GLU B O 1
ATOM 1670 N N . GLY B 1 88 ? 9.797 15.375 -5.074 1 95.88 88 GLY B N 1
ATOM 1671 C CA . GLY B 1 88 ? 10.406 16.625 -4.637 1 95.88 88 GLY B CA 1
ATOM 1672 C C . GLY B 1 88 ? 10.594 16.703 -3.135 1 95.88 88 GLY B C 1
ATOM 1673 O O . GLY B 1 88 ? 11.102 17.703 -2.619 1 95.88 88 GLY B O 1
ATOM 1674 N N . ARG B 1 89 ? 10.172 15.695 -2.387 1 96.44 89 ARG B N 1
ATOM 1675 C CA . ARG B 1 89 ? 10.406 15.688 -0.947 1 96.44 89 ARG B CA 1
ATOM 1676 C C . ARG B 1 89 ? 11.898 15.711 -0.638 1 96.44 89 ARG B C 1
ATOM 1678 O O . ARG B 1 89 ? 12.625 14.773 -0.986 1 96.44 89 ARG B O 1
ATOM 1685 N N . LEU B 1 90 ? 12.312 16.797 -0.004 1 94.94 90 LEU B N 1
ATOM 1686 C CA . LEU B 1 90 ? 13.703 16.969 0.383 1 94.94 90 LEU B CA 1
ATOM 1687 C C . LEU B 1 90 ? 14.625 16.797 -0.82 1 94.94 90 LEU B C 1
ATOM 1689 O O . LEU B 1 90 ? 15.734 16.25 -0.69 1 94.94 90 LEU B O 1
ATOM 1693 N N . GLY B 1 91 ? 14.148 17.016 -1.975 1 92.25 91 GLY B N 1
ATOM 1694 C CA . GLY B 1 91 ? 14.945 16.969 -3.191 1 92.25 91 GLY B CA 1
ATOM 1695 C C . GLY B 1 91 ? 14.992 15.602 -3.826 1 92.25 91 GLY B C 1
ATOM 1696 O O . GLY B 1 91 ? 15.695 15.391 -4.82 1 92.25 91 GLY B O 1
ATOM 1697 N N . GLU B 1 92 ? 14.258 14.703 -3.244 1 90.19 92 GLU B N 1
ATOM 1698 C CA . GLU B 1 92 ? 14.242 13.344 -3.779 1 90.19 92 GLU B CA 1
ATOM 1699 C C . GLU B 1 92 ? 13.344 13.25 -5.008 1 90.19 92 GLU B C 1
ATOM 1701 O O . GLU B 1 92 ? 12.508 14.125 -5.242 1 90.19 92 GLU B O 1
ATOM 1706 N N . GLY B 1 93 ? 13.531 12.203 -5.773 1 92.69 93 GLY B N 1
ATOM 1707 C CA . GLY B 1 93 ? 12.742 11.977 -6.973 1 92.69 93 GLY B CA 1
ATOM 1708 C C . GLY B 1 93 ? 11.336 11.477 -6.676 1 92.69 93 GLY B C 1
ATOM 1709 O O . GLY B 1 93 ? 10.727 11.867 -5.684 1 92.69 93 GLY B O 1
ATOM 1710 N N . VAL B 1 94 ? 10.82 10.727 -7.566 1 96.19 94 VAL B N 1
ATOM 1711 C CA . VAL B 1 94 ? 9.453 10.227 -7.484 1 96.19 94 VAL B CA 1
ATOM 1712 C C . VAL B 1 94 ? 9.398 9.047 -6.523 1 96.19 94 VAL B C 1
ATOM 1714 O O . VAL B 1 94 ? 10.273 8.172 -6.543 1 96.19 94 VAL B O 1
ATOM 1717 N N . MET B 1 95 ? 8.398 9.062 -5.684 1 96.81 95 MET B N 1
ATOM 1718 C CA . MET B 1 95 ? 8.195 7.977 -4.727 1 96.81 95 MET B CA 1
ATOM 1719 C C . MET B 1 95 ? 6.754 7.473 -4.766 1 96.81 95 MET B C 1
ATOM 1721 O O . MET B 1 95 ? 5.828 8.25 -5 1 96.81 95 MET B O 1
ATOM 1725 N N . ASP B 1 96 ? 6.578 6.168 -4.652 1 97.5 96 ASP B N 1
ATOM 1726 C CA . ASP B 1 96 ? 5.277 5.633 -4.27 1 97.5 96 ASP B CA 1
ATOM 1727 C C . ASP B 1 96 ? 5.012 5.848 -2.781 1 97.5 96 ASP B C 1
ATOM 1729 O O . ASP B 1 96 ? 5.91 5.676 -1.953 1 97.5 96 ASP B O 1
ATOM 1733 N N . ASP B 1 97 ? 3.838 6.234 -2.482 1 98.19 97 ASP B N 1
ATOM 1734 C CA . ASP B 1 97 ? 3.465 6.551 -1.107 1 98.19 97 ASP B CA 1
ATOM 1735 C C . ASP B 1 97 ? 2.119 5.93 -0.744 1 98.19 97 ASP B C 1
ATOM 1737 O O . ASP B 1 97 ? 1.142 6.082 -1.48 1 98.19 97 ASP B O 1
ATOM 1741 N N . PHE B 1 98 ? 2.064 5.148 0.283 1 98.81 98 PHE B N 1
ATOM 1742 C CA . PHE B 1 98 ? 0.845 4.551 0.812 1 98.81 98 PHE B CA 1
ATOM 1743 C C . PHE B 1 98 ? 0.534 5.094 2.201 1 98.81 98 PHE B C 1
ATOM 1745 O O . PHE B 1 98 ? 1.416 5.16 3.061 1 98.81 98 PHE B O 1
ATOM 1752 N N . HIS B 1 99 ? -0.636 5.508 2.447 1 98.88 99 HIS B N 1
ATOM 1753 C CA . HIS B 1 99 ? -1.124 5.863 3.775 1 98.88 99 HIS B CA 1
ATOM 1754 C C . HIS B 1 99 ? -2.316 4.996 4.172 1 98.88 99 HIS B C 1
ATOM 1756 O O . HIS B 1 99 ? -3.324 4.957 3.465 1 98.88 99 HIS B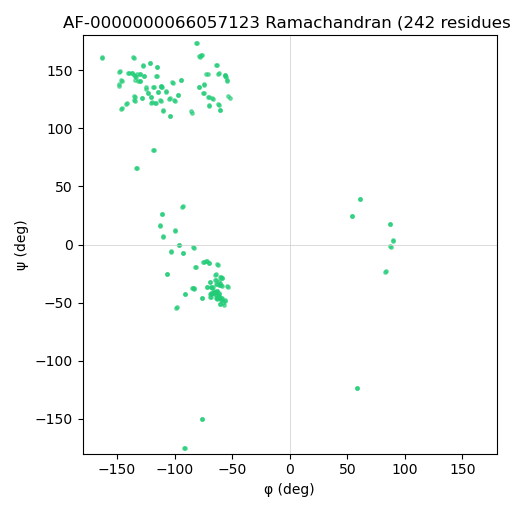 O 1
ATOM 1762 N N . MET B 1 100 ? -2.236 4.297 5.262 1 98.94 100 MET B N 1
ATOM 1763 C CA . MET B 1 100 ? -3.314 3.531 5.879 1 98.94 100 MET B CA 1
ATOM 1764 C C . MET B 1 100 ? -3.863 4.258 7.102 1 98.94 100 MET B C 1
ATOM 1766 O O . MET B 1 100 ? -3.193 4.34 8.133 1 98.94 100 MET B O 1
ATOM 1770 N N . MET B 1 101 ? -5.105 4.738 6.965 1 98.94 101 MET B N 1
ATOM 1771 C CA . MET B 1 101 ? -5.68 5.57 8.016 1 98.94 101 MET B CA 1
ATOM 1772 C C . MET B 1 101 ? -6.887 4.887 8.648 1 98.94 101 MET B C 1
ATOM 1774 O O . MET B 1 101 ? -7.637 4.184 7.965 1 98.94 101 MET B O 1
ATOM 1778 N N . VAL B 1 102 ? -7.039 5.094 9.914 1 98.88 102 VAL B N 1
ATOM 1779 C CA . VAL B 1 102 ? -8.219 4.688 10.68 1 98.88 102 VAL B CA 1
ATOM 1780 C C . VAL B 1 102 ? -8.906 5.918 11.258 1 98.88 102 VAL B C 1
ATOM 1782 O O . VAL B 1 102 ? -8.25 6.812 11.797 1 98.88 102 VAL B O 1
ATOM 1785 N N . PHE B 1 103 ? -10.18 5.973 11.156 1 98.81 103 PHE B N 1
ATOM 1786 C CA . PHE B 1 103 ? -10.961 7.121 11.594 1 98.81 103 PHE B CA 1
ATOM 1787 C C . PHE B 1 103 ? -11.883 6.742 12.75 1 98.81 103 PHE B C 1
ATOM 1789 O O . PHE B 1 103 ? -12.25 5.578 12.898 1 98.81 103 PHE B O 1
ATOM 1796 N N . ASP B 1 104 ? -12.203 7.734 13.578 1 98.31 104 ASP B N 1
ATOM 1797 C CA . ASP B 1 104 ? -13.211 7.496 14.602 1 98.31 104 ASP B CA 1
ATOM 1798 C C . ASP B 1 104 ? -14.602 7.855 1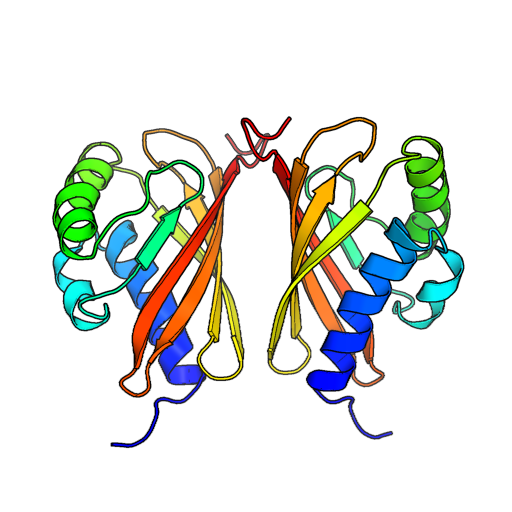4.102 1 98.31 104 ASP B C 1
ATOM 1800 O O . ASP B 1 104 ? -14.789 8.156 12.922 1 98.31 104 ASP B O 1
ATOM 1804 N N . GLU B 1 105 ? -15.547 7.781 14.945 1 97.31 105 GLU B N 1
ATOM 1805 C CA . GLU B 1 105 ? -16.953 7.945 14.578 1 97.31 105 GLU B CA 1
ATOM 1806 C C . GLU B 1 105 ? -17.25 9.391 14.203 1 97.31 105 GLU B C 1
ATOM 1808 O O . GLU B 1 105 ? -18.297 9.68 13.602 1 97.31 105 GLU B O 1
ATOM 1813 N N . GLU B 1 106 ? -16.391 10.305 14.547 1 97.62 106 GLU B N 1
ATOM 1814 C CA . GLU B 1 106 ? -16.578 11.719 14.211 1 97.62 106 GLU B CA 1
ATOM 1815 C C . GLU B 1 106 ? -15.82 12.086 12.938 1 97.62 106 GLU B C 1
ATOM 1817 O O . GLU B 1 106 ? -15.844 13.242 12.508 1 97.62 106 GLU B O 1
ATOM 1822 N N . GLY B 1 107 ? -15.125 11.094 12.375 1 98.19 107 GLY B N 1
ATOM 1823 C CA . GLY B 1 107 ? -14.422 11.328 11.125 1 98.19 107 GLY B CA 1
ATOM 1824 C C . GLY B 1 107 ? -13.016 11.875 11.328 1 98.19 107 GLY B C 1
ATOM 1825 O O . GLY B 1 107 ? -12.43 12.445 10.406 1 98.19 107 GLY B O 1
ATOM 1826 N N . LEU B 1 108 ? -12.508 11.727 12.492 1 98.69 108 LEU B N 1
ATOM 1827 C CA . LEU B 1 108 ? -11.141 12.148 12.781 1 98.69 108 LEU B CA 1
ATOM 1828 C C . LEU B 1 108 ? -10.164 10.984 12.625 1 98.69 108 LEU B C 1
ATOM 1830 O O . LEU B 1 108 ? -10.477 9.852 13.016 1 98.69 108 LEU B O 1
ATOM 1834 N N . VAL B 1 109 ? -9 11.273 12.102 1 98.88 109 VAL B N 1
ATOM 1835 C CA . VAL B 1 109 ? -7.98 10.242 11.977 1 98.88 109 VAL B CA 1
ATOM 1836 C C . VAL B 1 109 ? -7.441 9.875 13.352 1 98.88 109 VAL B C 1
ATOM 1838 O O . VAL B 1 109 ? -6.98 10.75 14.094 1 98.88 109 VAL B O 1
ATOM 1841 N N . VAL B 1 110 ? -7.457 8.625 13.672 1 98.69 110 VAL B N 1
ATOM 1842 C CA . VAL B 1 110 ? -6.957 8.203 14.977 1 98.69 110 VAL B CA 1
ATOM 1843 C C . VAL B 1 110 ? -5.605 7.512 14.812 1 98.69 110 VAL B C 1
ATOM 1845 O O . VAL B 1 110 ? -4.836 7.395 15.766 1 98.69 110 VAL B O 1
ATOM 1848 N N . ARG B 1 111 ? -5.395 6.957 13.625 1 98.81 111 ARG B N 1
ATOM 1849 C CA . ARG B 1 111 ? -4.121 6.336 13.289 1 98.81 111 ARG B CA 1
ATOM 1850 C C . ARG B 1 111 ? -3.781 6.531 11.82 1 98.81 111 ARG B C 1
ATOM 1852 O O . ARG B 1 111 ? -4.652 6.402 10.953 1 98.81 111 ARG B O 1
ATOM 1859 N N . SER B 1 112 ? -2.566 6.766 11.562 1 98.81 112 SER B N 1
ATOM 1860 C CA . SER B 1 112 ? -2.064 6.844 10.195 1 98.81 112 SER B CA 1
ATOM 1861 C C . SER B 1 112 ? -0.686 6.207 10.07 1 98.81 112 SER B C 1
ATOM 1863 O O . SER B 1 112 ? 0.235 6.559 10.812 1 98.81 112 SER B O 1
ATOM 1865 N N . THR B 1 113 ? -0.613 5.238 9.219 1 98.56 113 THR B N 1
ATOM 1866 C CA . THR B 1 113 ? 0.655 4.602 8.883 1 98.56 113 THR B CA 1
ATOM 1867 C C . THR B 1 113 ? 1.043 4.902 7.438 1 98.56 113 THR B C 1
ATOM 1869 O O . THR B 1 113 ? 0.26 4.664 6.516 1 98.56 113 THR B O 1
ATOM 1872 N N . GLY B 1 114 ? 2.197 5.449 7.23 1 98.31 114 GLY B N 1
ATOM 1873 C CA . GLY B 1 114 ? 2.705 5.766 5.906 1 98.31 114 GLY B CA 1
ATOM 1874 C C . GLY B 1 114 ? 3.887 4.906 5.5 1 98.31 114 GLY B C 1
ATOM 1875 O O . GLY B 1 114 ? 4.77 4.629 6.312 1 98.31 114 GLY B O 1
ATOM 1876 N N . VAL B 1 115 ? 3.889 4.422 4.324 1 97.62 115 VAL B N 1
ATOM 1877 C CA . VAL B 1 115 ? 4.977 3.648 3.736 1 97.62 115 VAL B CA 1
ATOM 1878 C C . VAL B 1 115 ? 5.363 4.242 2.383 1 97.62 115 VAL B C 1
ATOM 1880 O O . VAL B 1 115 ? 4.508 4.422 1.512 1 97.62 115 VAL B O 1
ATOM 1883 N N . GLN B 1 116 ? 6.605 4.535 2.258 1 96.31 116 GLN B N 1
ATOM 1884 C CA . GLN B 1 116 ? 7.086 5.168 1.034 1 96.31 116 GLN B CA 1
ATOM 1885 C C . GLN B 1 116 ? 8.25 4.379 0.429 1 96.31 116 GLN B C 1
ATOM 1887 O O . GLN B 1 116 ? 9.07 3.818 1.155 1 96.31 116 GLN B O 1
ATOM 1892 N N . ARG B 1 117 ? 8.312 4.352 -0.88 1 94.12 117 ARG B N 1
ATOM 1893 C CA . ARG B 1 117 ? 9.438 3.76 -1.595 1 94.12 117 ARG B CA 1
ATOM 1894 C C . ARG B 1 117 ? 9.859 4.633 -2.771 1 94.12 117 ARG B C 1
ATOM 1896 O O . ARG B 1 117 ? 9.008 5.242 -3.434 1 94.12 117 ARG B O 1
ATOM 1903 N N . VAL B 1 118 ? 11.117 4.582 -3.004 1 91.62 118 VAL B N 1
ATOM 1904 C CA . VAL B 1 118 ? 11.648 5.305 -4.152 1 91.62 118 VAL B CA 1
ATOM 1905 C C . VAL B 1 118 ? 11.297 4.562 -5.441 1 91.62 118 VAL B C 1
ATOM 1907 O O . VAL B 1 118 ? 11.406 3.336 -5.504 1 91.62 118 VAL B O 1
ATOM 1910 N N . VAL B 1 119 ? 10.75 5.324 -6.371 1 92.75 119 VAL B N 1
ATOM 1911 C CA . VAL B 1 119 ? 10.539 4.777 -7.707 1 92.75 119 VAL B CA 1
ATOM 1912 C C . VAL B 1 119 ? 11.805 4.938 -8.539 1 92.75 119 VAL B C 1
ATOM 1914 O O . VAL B 1 119 ? 12.242 6.055 -8.812 1 92.75 119 VAL B O 1
ATOM 1917 N N . GLU B 1 120 ? 12.391 3.773 -8.883 1 76.12 120 GLU B N 1
ATOM 1918 C CA . GLU B 1 120 ? 13.648 3.822 -9.617 1 76.12 120 GLU B CA 1
ATOM 1919 C C . GLU B 1 120 ? 13.43 4.266 -11.062 1 76.12 120 GLU B C 1
ATOM 1921 O O . GLU B 1 120 ? 12.406 3.938 -11.672 1 76.12 120 GLU B O 1
ATOM 1926 N N . GLY B 1 121 ? 14.406 4.98 -11.594 1 68.44 121 GLY B N 1
ATOM 1927 C CA . GLY B 1 121 ? 14.461 5.379 -12.992 1 68.44 121 GLY B CA 1
ATOM 1928 C C . GLY B 1 121 ? 13.664 6.641 -13.281 1 68.44 121 GLY B C 1
ATOM 1929 O O . GLY B 1 121 ? 13.695 7.152 -14.406 1 68.44 121 GLY B O 1
ATOM 1930 N N . GLU B 1 122 ? 12.703 6.906 -12.414 1 55.72 122 GLU B N 1
ATOM 1931 C CA . GLU B 1 122 ? 11.953 8.148 -12.586 1 55.72 122 GLU B CA 1
ATOM 1932 C C . GLU B 1 122 ? 12.555 9.273 -11.75 1 55.72 122 GLU B C 1
ATOM 1934 O O . GLU B 1 122 ? 11.883 10.25 -11.438 1 55.72 122 GLU B O 1
ATOM 1939 N N . MET B 1 123 ? 13.844 9.195 -11.609 1 43.22 123 MET B N 1
ATOM 1940 C CA . MET B 1 123 ? 14.484 10.305 -10.922 1 43.22 123 MET B CA 1
ATOM 1941 C C . MET B 1 123 ? 14.688 11.492 -11.859 1 43.22 123 MET B C 1
ATOM 1943 O O . MET B 1 123 ? 14.953 11.305 -13.047 1 43.22 123 MET B O 1
#

Foldseek 3Di:
DFQDDQVVLQVLVVCQVCCVFVVVPLVVNLVQADQAAWEAEPVDDIDGSVRCSVPSNVQCVLFVPKGKAFPDWDDDDQKIKTWIWIARRNHAGIKIKIWIFGADRVNHTRYIYMYIDHDPPRD/DFQDDQVVLQVLVVCQVCCVFVVVPLVVNLVQADQAAWEAEPVDDIDGSVRCSVVSNVQCVLFVPKGKAFPDWDDDDQKIKTWIWIARRNHAGIKIKIKIFGADRVNHTRYIYMYIDHDPPRD

Secondary structure (DSSP, 8-state):
-PPPPHHHHHHHHHHHHHHHHTS--GGGGGGGEEEEEEEEETTEEEE-HHHHHHHHHHHHHT-TT-EEEEEEEEEETTEEEEEEEEE-GGG---EEEEEEEEE-TTS-EEEEEEEEEE-TT--/-PPPPHHHHHHHHHHHHHHHHTS--GGGGGGGEEEEEEEEETTEEEE-HHHHHHHHHHHHHT-TT-EEEEEEEEEETTEEEEEEEEE-GGG---EEEEEEEEE-TTS-EEEEEEEEEE-TT--

Solvent-accessible surface area (backbone atoms only — not comparable to full-atom values): 12864 Å² total; per-residue (Å²): 128,80,60,63,47,46,70,54,48,47,49,50,55,54,46,43,54,40,34,43,45,60,65,60,38,59,77,77,42,51,86,44,46,29,86,79,21,45,38,38,36,78,91,48,75,72,35,46,47,70,49,45,65,63,49,50,60,55,51,47,69,63,12,83,64,32,39,64,44,82,72,48,74,48,38,44,74,52,32,37,37,37,41,29,40,33,30,23,57,70,72,38,50,33,24,45,34,37,38,46,33,34,39,48,66,87,55,22,34,43,34,36,43,32,47,71,37,80,40,82,90,58,99,131,81,60,63,48,49,70,54,49,47,50,51,55,54,46,46,54,40,34,42,44,60,66,60,38,58,77,76,42,51,84,44,46,30,85,78,21,44,38,39,34,78,92,48,76,72,34,45,49,70,51,45,65,63,48,50,60,56,51,46,69,62,12,84,63,32,38,64,45,82,71,49,75,45,39,44,76,54,33,35,39,37,40,29,41,33,30,23,57,70,72,39,49,33,24,45,34,37,39,47,34,33,39,48,65,87,57,22,35,44,33,37,42,34,46,70,38,78,41,81,89,59,100

GO terms:
  GO:1900818 ochratoxin A biosynthetic process (P, IEP)

Organism: Aspergillus carbonarius (strain ITEM 5010) (NCBI:txid602072)

pLDDT: mean 95.72, std 8.05, range [43.06, 99.0]

InterPro domains:
  IPR032710 NTF2-like domain superfamily [SSF54427] (8-115)
  IPR037401 SnoaL-like domain [PF12680] (20-112)

Radius of gyration: 18.87 Å; Cα contacts (8 Å, |Δi|>4): 515; chains: 2; bounding box: 42×49×40 Å